Protein AF-A0A356KUK1-F1 (afdb_monomer_lite)

Structure (mmCIF, N/CA/C/O backbone):
data_AF-A0A356KUK1-F1
#
_entry.id   AF-A0A356KUK1-F1
#
loop_
_atom_site.group_PDB
_atom_site.id
_atom_site.type_symbol
_atom_site.label_atom_id
_atom_site.label_alt_id
_atom_site.label_comp_id
_atom_site.label_asym_id
_atom_site.label_entity_id
_atom_site.label_seq_id
_atom_site.pdbx_PDB_ins_code
_atom_site.Cartn_x
_atom_site.Cartn_y
_atom_site.Cartn_z
_atom_site.occupancy
_atom_site.B_iso_or_equiv
_atom_site.auth_seq_id
_atom_site.auth_comp_id
_atom_site.auth_asym_id
_atom_site.auth_atom_id
_atom_site.pdbx_PDB_model_num
ATOM 1 N N . ASN A 1 1 ? -6.086 -10.906 3.598 1.00 94.50 1 ASN A N 1
ATOM 2 C CA . ASN A 1 1 ? -6.146 -10.437 2.191 1.00 94.50 1 ASN A CA 1
ATOM 3 C C . ASN A 1 1 ? -5.205 -9.264 2.070 1.00 94.50 1 ASN A C 1
ATOM 5 O O . ASN A 1 1 ? -5.296 -8.432 2.951 1.00 94.50 1 ASN A O 1
ATOM 9 N N . TYR A 1 2 ? -4.370 -9.168 1.032 1.00 97.62 2 TYR A N 1
ATOM 10 C CA . TYR A 1 2 ? -3.400 -8.070 0.909 1.00 97.62 2 TYR A CA 1
ATOM 11 C C . TYR A 1 2 ? -3.853 -6.994 -0.079 1.00 97.62 2 TYR A C 1
ATOM 13 O O . TYR A 1 2 ? -4.433 -7.302 -1.131 1.00 97.62 2 TYR A O 1
ATOM 21 N N . TYR A 1 3 ? -3.551 -5.751 0.270 1.00 98.19 3 TYR A N 1
ATOM 22 C CA . TYR A 1 3 ? -3.950 -4.534 -0.419 1.00 98.19 3 TYR A CA 1
ATOM 23 C C . TYR A 1 3 ? -2.756 -3.589 -0.544 1.00 98.19 3 TYR A C 1
ATOM 25 O O . TYR A 1 3 ? -1.865 -3.610 0.297 1.00 98.19 3 TYR A O 1
ATOM 33 N N . LEU A 1 4 ? -2.748 -2.772 -1.590 1.00 97.81 4 LEU A N 1
ATOM 34 C CA . LEU A 1 4 ? -1.726 -1.762 -1.840 1.00 97.81 4 LEU A CA 1
ATOM 35 C C . LEU A 1 4 ? -2.421 -0.428 -2.106 1.00 97.81 4 LEU A C 1
ATOM 37 O O . LEU A 1 4 ? -3.425 -0.387 -2.824 1.00 97.81 4 LEU A O 1
ATOM 41 N N . THR A 1 5 ? -1.898 0.641 -1.525 1.00 96.19 5 THR A N 1
ATOM 42 C CA . THR A 1 5 ? -2.501 1.973 -1.599 1.00 96.19 5 THR A CA 1
ATOM 43 C C . THR A 1 5 ? -1.431 3.051 -1.535 1.00 96.19 5 THR A C 1
A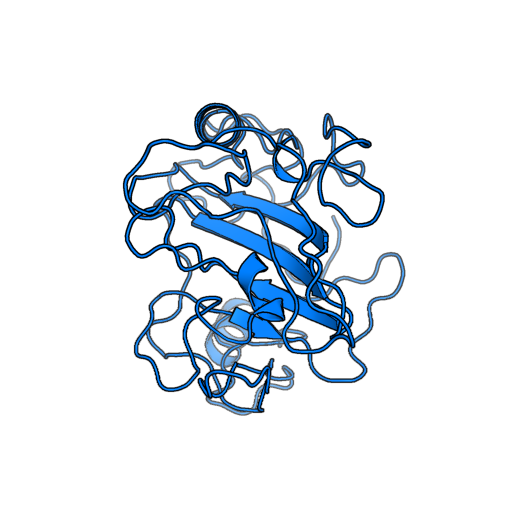TOM 45 O O . THR A 1 5 ? -0.439 2.882 -0.831 1.00 96.19 5 THR A O 1
ATOM 48 N N . ASP A 1 6 ? -1.660 4.151 -2.234 1.00 92.94 6 ASP A N 1
ATOM 49 C CA . ASP A 1 6 ? -1.036 5.461 -2.002 1.00 92.94 6 ASP A CA 1
ATOM 50 C C . ASP A 1 6 ? -2.070 6.488 -1.503 1.00 92.94 6 ASP A C 1
ATOM 52 O O . ASP A 1 6 ? -1.785 7.673 -1.364 1.00 92.94 6 ASP A O 1
ATOM 56 N N . TYR A 1 7 ? -3.299 6.036 -1.231 1.00 88.75 7 TYR A N 1
ATOM 57 C CA . TYR A 1 7 ? -4.394 6.913 -0.856 1.00 88.75 7 TYR A CA 1
ATOM 58 C C . TYR A 1 7 ? -4.409 7.272 0.630 1.00 88.75 7 TYR A C 1
ATOM 60 O O . TYR A 1 7 ? -4.734 6.445 1.493 1.00 88.75 7 TYR A O 1
ATOM 68 N N . THR A 1 8 ? -4.156 8.548 0.901 1.00 77.25 8 THR A N 1
ATOM 69 C CA . THR A 1 8 ? -4.429 9.210 2.172 1.00 77.25 8 THR A CA 1
ATOM 70 C C . THR A 1 8 ? -5.031 10.570 1.867 1.00 77.25 8 THR A C 1
ATOM 72 O O . THR A 1 8 ? -4.504 11.334 1.066 1.00 77.25 8 THR A O 1
ATOM 75 N N . ASP A 1 9 ? -6.166 10.867 2.483 1.00 71.62 9 ASP A N 1
ATOM 76 C CA . ASP A 1 9 ? -6.791 12.189 2.430 1.00 71.62 9 ASP A CA 1
ATOM 77 C C . ASP A 1 9 ? -6.663 12.852 3.808 1.00 71.62 9 ASP A C 1
ATOM 79 O O . ASP A 1 9 ? -7.614 13.441 4.339 1.00 71.62 9 ASP A O 1
ATOM 83 N N . ASP A 1 10 ? -5.489 12.671 4.425 1.00 65.00 10 ASP A N 1
ATOM 84 C CA . ASP A 1 10 ? -5.166 13.217 5.734 1.00 65.00 10 ASP A CA 1
ATOM 85 C C . ASP A 1 10 ? -4.856 14.717 5.640 1.00 65.00 10 ASP A C 1
ATOM 87 O O . ASP A 1 10 ? -4.005 15.115 4.838 1.00 65.00 10 ASP A O 1
ATOM 91 N N . PRO A 1 11 ? -5.478 15.587 6.450 1.00 60.00 11 PRO A N 1
ATOM 92 C CA . PRO A 1 11 ? -6.717 15.398 7.208 1.00 60.00 11 PRO A CA 1
ATOM 93 C C . PRO A 1 11 ? -7.939 15.942 6.441 1.00 60.00 11 PRO A C 1
ATOM 95 O O . PRO A 1 11 ? -9.009 16.111 7.007 1.00 60.00 11 PRO A O 1
ATOM 98 N N . THR A 1 12 ? -7.815 16.285 5.154 1.00 66.62 12 THR A N 1
ATOM 99 C CA . THR A 1 12 ? -8.742 17.209 4.472 1.00 66.62 12 THR A CA 1
ATOM 100 C C . THR A 1 12 ? -10.185 16.703 4.392 1.00 66.62 12 THR A C 1
ATOM 102 O O . THR A 1 12 ? -11.103 17.458 4.724 1.00 66.62 12 THR A O 1
ATOM 105 N N . ASN A 1 13 ? -10.413 15.449 3.987 1.00 72.56 13 ASN A N 1
ATOM 106 C CA . ASN A 1 13 ? -11.767 14.871 3.934 1.00 72.56 13 ASN A CA 1
ATOM 107 C C . ASN A 1 13 ? -11.953 13.653 4.847 1.00 72.56 13 ASN A C 1
ATOM 109 O O . ASN A 1 13 ? -13.040 13.071 4.885 1.00 72.56 13 ASN A O 1
ATOM 113 N N . GLY A 1 14 ? -10.914 13.280 5.597 1.00 78.62 14 GLY A N 1
ATOM 114 C CA . GLY A 1 14 ? -10.958 12.182 6.551 1.00 78.62 14 GLY A CA 1
ATOM 115 C C . GLY A 1 14 ? -11.150 10.815 5.895 1.00 78.62 14 GLY A C 1
ATOM 116 O O . GLY A 1 14 ? -11.772 9.945 6.502 1.00 78.62 14 GLY A O 1
ATOM 117 N N . ASN A 1 15 ? -10.678 10.617 4.665 1.00 85.88 15 ASN A N 1
ATOM 118 C CA . ASN A 1 15 ? -10.691 9.311 4.012 1.00 85.88 15 ASN A CA 1
ATOM 119 C C . ASN A 1 15 ? -9.320 8.649 4.173 1.00 85.88 15 ASN A C 1
ATOM 121 O O . ASN A 1 15 ? -8.295 9.264 3.894 1.00 85.88 15 ASN A O 1
ATOM 125 N N . PHE A 1 16 ? -9.302 7.392 4.606 1.00 89.62 16 PHE A N 1
ATOM 126 C CA . PHE A 1 16 ? -8.065 6.700 4.955 1.00 89.62 16 PHE A CA 1
ATOM 127 C C . PHE A 1 16 ? -8.167 5.216 4.635 1.00 89.62 16 PHE A C 1
ATOM 129 O O . PHE A 1 16 ? -9.170 4.596 4.987 1.00 89.62 16 PHE A O 1
ATOM 136 N N . TYR A 1 17 ? -7.130 4.615 4.050 1.00 93.62 17 TYR A N 1
ATOM 137 C CA . TYR A 1 17 ? -7.148 3.193 3.668 1.00 93.62 17 TYR A CA 1
ATOM 138 C C . TYR A 1 17 ? -7.542 2.247 4.812 1.00 93.62 17 TYR A C 1
ATOM 140 O O . TYR A 1 17 ? -8.227 1.243 4.597 1.00 93.62 17 TYR A O 1
ATOM 148 N N . TRP A 1 18 ? -7.185 2.602 6.048 1.00 93.44 18 TRP A N 1
ATOM 149 C CA . TRP A 1 18 ? -7.499 1.828 7.248 1.00 93.44 18 TRP A CA 1
ATOM 150 C C . TRP A 1 18 ? -8.979 1.857 7.651 1.00 93.44 18 TRP A C 1
ATOM 152 O O . TRP A 1 18 ? -9.369 1.165 8.590 1.00 93.44 18 TRP A O 1
ATOM 162 N N . LYS A 1 19 ? -9.822 2.621 6.944 1.00 94.12 19 LYS A N 1
ATOM 163 C CA . LYS A 1 19 ? -11.284 2.608 7.086 1.00 94.12 19 LYS A CA 1
ATOM 164 C C . LYS A 1 19 ? -11.970 1.518 6.267 1.00 94.12 19 LYS A C 1
ATOM 166 O O . LYS A 1 19 ? -13.190 1.412 6.340 1.00 94.12 19 LYS A O 1
ATOM 171 N N . ILE A 1 20 ? -11.234 0.675 5.536 1.00 96.31 20 ILE A N 1
ATOM 172 C CA . ILE A 1 20 ? -11.820 -0.447 4.783 1.00 96.31 20 ILE A CA 1
ATOM 173 C C . ILE A 1 20 ? -12.823 -1.300 5.592 1.00 96.31 20 ILE A C 1
ATOM 175 O O . ILE A 1 20 ? -13.839 -1.674 5.002 1.00 96.31 20 ILE A O 1
ATOM 179 N N . PRO A 1 21 ? -12.673 -1.530 6.919 1.00 97.19 21 PRO A N 1
ATOM 180 C CA . PRO A 1 21 ? -13.649 -2.308 7.688 1.00 97.19 21 PRO A CA 1
ATOM 181 C C . PRO A 1 21 ? -14.997 -1.593 7.867 1.00 97.19 21 PRO A C 1
ATOM 183 O O . PRO A 1 21 ? -16.020 -2.244 8.055 1.00 97.19 21 PRO A O 1
ATOM 186 N N . ARG A 1 22 ? -15.043 -0.263 7.707 1.00 94.88 22 ARG A N 1
ATOM 187 C CA . ARG A 1 22 ? -16.294 0.514 7.674 1.00 94.88 22 ARG A CA 1
ATOM 188 C C . ARG A 1 22 ? -17.056 0.360 6.355 1.00 94.88 22 ARG A C 1
ATOM 190 O O . ARG A 1 22 ? -18.203 0.776 6.260 1.00 94.88 22 ARG A O 1
ATOM 197 N N . GLY A 1 23 ? -16.435 -0.203 5.315 1.00 94.88 23 GLY A N 1
ATOM 198 C CA . GLY A 1 23 ? -17.046 -0.348 3.990 1.00 94.88 23 GLY A CA 1
ATOM 199 C C . GLY A 1 23 ? -17.271 0.974 3.244 1.00 94.88 23 GLY A C 1
ATOM 200 O O . GLY A 1 23 ? -18.016 0.996 2.263 1.00 94.88 23 GLY A O 1
ATOM 201 N N . ASP A 1 24 ? -16.661 2.069 3.700 1.00 92.25 24 ASP A N 1
ATOM 202 C CA . ASP A 1 24 ? -16.664 3.383 3.061 1.00 92.25 24 ASP A CA 1
ATOM 203 C C . ASP A 1 24 ? -15.416 4.208 3.435 1.00 92.25 24 ASP A C 1
ATOM 205 O O . ASP A 1 24 ? -14.604 3.796 4.261 1.00 92.25 24 ASP A O 1
ATOM 209 N N . GLN A 1 25 ? -15.230 5.360 2.774 1.00 90.25 25 GLN A N 1
ATOM 210 C CA . GLN A 1 25 ? -14.175 6.344 3.086 1.00 90.25 25 GLN A CA 1
ATOM 211 C C . GLN A 1 25 ? -12.732 5.800 3.116 1.00 90.25 25 GLN A C 1
ATOM 213 O O . GLN A 1 25 ? -11.877 6.373 3.790 1.00 90.25 25 GLN A O 1
ATOM 218 N N . PHE A 1 26 ? -12.442 4.708 2.404 1.00 92.75 26 PHE A N 1
ATOM 219 C CA . PHE A 1 26 ? -11.123 4.065 2.444 1.00 92.75 26 PHE A CA 1
ATOM 220 C C . PHE A 1 26 ? -10.318 4.156 1.154 1.00 92.75 26 PHE A C 1
ATOM 222 O O . PHE A 1 26 ? -9.170 3.728 1.107 1.00 92.75 26 PHE A O 1
ATOM 229 N N . GLY A 1 27 ? -10.897 4.684 0.085 1.00 90.06 27 GLY A N 1
ATOM 230 C CA . GLY A 1 27 ? -10.173 4.764 -1.166 1.00 90.06 27 GLY A CA 1
ATOM 231 C C . GLY A 1 27 ? -10.982 5.320 -2.313 1.00 90.06 27 GLY A C 1
ATOM 232 O O . GLY A 1 27 ? -12.214 5.380 -2.248 1.00 90.06 27 GLY A O 1
ATOM 233 N N . PRO A 1 28 ? -10.301 5.689 -3.401 1.00 93.38 28 PRO A N 1
ATOM 234 C CA . PRO A 1 28 ? -10.974 5.952 -4.650 1.00 93.38 28 PRO A CA 1
ATOM 235 C C . PRO A 1 28 ? -11.577 4.652 -5.189 1.00 93.38 28 PRO A C 1
ATOM 237 O O . PRO A 1 28 ? -10.918 3.615 -5.281 1.00 93.38 28 PRO A O 1
ATOM 240 N N . ALA A 1 29 ? -12.847 4.709 -5.584 1.00 93.06 29 ALA A N 1
ATOM 241 C CA . ALA A 1 29 ? -13.461 3.630 -6.347 1.00 93.06 29 ALA A CA 1
ATOM 242 C C . ALA A 1 29 ? -12.931 3.618 -7.787 1.00 93.06 29 ALA A C 1
ATOM 244 O O . ALA A 1 29 ? -12.534 4.657 -8.319 1.00 93.06 29 ALA A O 1
ATOM 245 N N . ALA A 1 30 ? -13.017 2.476 -8.466 1.00 90.00 30 ALA A N 1
ATOM 246 C CA . ALA A 1 30 ? -12.565 2.304 -9.849 1.00 90.00 30 ALA A CA 1
ATOM 247 C C . ALA A 1 30 ? -13.172 3.323 -10.833 1.00 90.00 30 ALA A C 1
ATOM 249 O O . ALA A 1 30 ? -12.548 3.707 -11.818 1.00 90.00 30 ALA A O 1
ATOM 250 N N . SER A 1 31 ? -14.402 3.770 -10.565 1.00 89.00 31 SER A N 1
ATOM 251 C CA . SER A 1 31 ? -15.117 4.754 -11.382 1.00 89.00 31 SER A CA 1
ATOM 252 C C . SER A 1 31 ? -14.720 6.207 -11.106 1.00 89.00 31 SER A C 1
ATOM 254 O O . SER A 1 31 ? -15.192 7.104 -11.804 1.00 89.00 31 SER A O 1
ATOM 256 N N . THR A 1 32 ? -13.920 6.471 -10.072 1.00 91.00 32 THR A N 1
ATOM 257 C CA . THR A 1 32 ? -13.488 7.829 -9.721 1.00 91.00 32 THR A CA 1
ATOM 258 C C . THR A 1 32 ? -12.278 8.238 -10.551 1.00 91.00 32 THR A C 1
ATOM 260 O O . THR A 1 32 ? -11.405 7.429 -10.848 1.00 91.00 32 THR A O 1
ATOM 263 N N . SER A 1 33 ? -12.197 9.515 -10.924 1.00 92.31 33 SER A N 1
ATOM 264 C CA . SER A 1 33 ? -11.060 10.075 -11.663 1.00 92.31 33 SER A CA 1
ATOM 265 C C . SER A 1 33 ? -9.907 10.480 -10.732 1.00 92.31 33 SER A C 1
ATOM 267 O O . SER A 1 33 ? -9.391 11.592 -10.858 1.00 92.31 33 SER A O 1
ATOM 269 N N . SER A 1 34 ? -9.551 9.613 -9.780 1.00 92.06 34 SER A N 1
ATOM 270 C CA . SER A 1 34 ? -8.532 9.882 -8.756 1.00 92.06 34 SER A CA 1
ATOM 271 C C . SER A 1 34 ? -7.104 9.817 -9.306 1.00 92.06 34 SER A C 1
ATOM 273 O O . SER A 1 34 ? -6.865 9.110 -10.292 1.00 92.06 34 SER A O 1
ATOM 275 N N . ALA A 1 35 ? -6.194 10.562 -8.673 1.00 92.38 35 ALA A N 1
ATOM 276 C CA . ALA A 1 35 ? -4.743 10.431 -8.838 1.00 92.38 35 ALA A CA 1
ATOM 277 C C . ALA A 1 35 ? -4.147 9.341 -7.924 1.00 92.38 35 ALA A C 1
ATOM 279 O O . ALA A 1 35 ? -3.080 8.817 -8.224 1.00 92.38 35 ALA A O 1
ATOM 280 N N . ASP A 1 36 ? -4.894 8.945 -6.898 1.00 92.06 36 ASP A N 1
ATOM 281 C CA . ASP A 1 36 ? -4.516 7.888 -5.965 1.00 92.06 36 ASP A CA 1
ATOM 282 C C . ASP A 1 36 ? -5.207 6.562 -6.323 1.00 92.06 36 ASP A C 1
ATOM 284 O O . ASP A 1 36 ? -6.125 6.499 -7.159 1.00 92.06 36 ASP A O 1
ATOM 288 N N . PHE A 1 37 ? -4.835 5.495 -5.629 1.00 95.12 37 PHE A N 1
ATOM 289 C CA . PHE A 1 37 ? -5.391 4.162 -5.767 1.00 95.12 37 PHE A CA 1
ATOM 290 C C . PHE A 1 37 ? -5.533 3.433 -4.428 1.00 95.12 37 PHE A C 1
ATOM 292 O O . PHE A 1 37 ? -4.728 3.562 -3.515 1.00 95.12 37 PHE A O 1
ATOM 299 N N . VAL A 1 38 ? -6.535 2.552 -4.374 1.00 96.56 38 VAL A N 1
ATOM 300 C CA . VAL A 1 38 ? -6.561 1.403 -3.467 1.00 96.56 38 VAL A CA 1
ATOM 301 C C . VAL A 1 38 ? -6.813 0.154 -4.301 1.00 96.56 38 VAL A C 1
ATOM 303 O O . VAL A 1 38 ? -7.765 0.081 -5.087 1.00 96.56 38 VAL A O 1
ATOM 306 N N . VAL A 1 39 ? -5.949 -0.846 -4.168 1.00 97.88 39 VAL A N 1
ATOM 307 C CA . VAL A 1 39 ? -6.056 -2.095 -4.924 1.00 97.88 39 VAL A CA 1
ATOM 308 C C . VAL A 1 39 ? -5.854 -3.305 -4.031 1.00 97.88 39 VAL A C 1
ATOM 310 O O . VAL A 1 39 ? -5.183 -3.251 -3.008 1.00 97.88 39 VAL A O 1
ATOM 313 N N . ARG A 1 40 ? -6.424 -4.436 -4.441 1.00 98.06 40 ARG A N 1
ATOM 314 C CA . ARG A 1 40 ? -6.257 -5.736 -3.791 1.00 98.06 40 ARG A CA 1
ATOM 315 C C . ARG A 1 40 ? 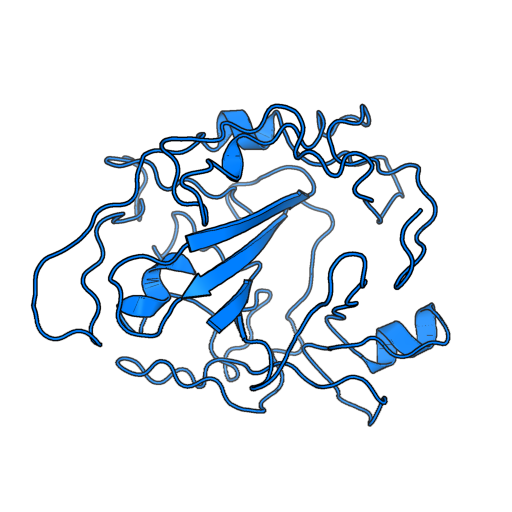-5.571 -6.700 -4.743 1.00 98.06 40 ARG A C 1
ATOM 317 O O . ARG A 1 40 ? -5.931 -6.780 -5.924 1.00 98.06 40 ARG A O 1
ATOM 324 N N . PHE A 1 41 ? -4.641 -7.493 -4.223 1.00 98.00 41 PHE A N 1
ATOM 325 C CA . PHE A 1 41 ? -4.081 -8.604 -4.987 1.00 98.00 41 PHE A CA 1
ATOM 326 C C . PHE A 1 41 ? -5.185 -9.600 -5.409 1.00 98.00 41 PHE A C 1
ATOM 328 O O . PHE A 1 41 ? -6.138 -9.837 -4.654 1.00 98.00 41 PHE A O 1
ATOM 335 N N . PRO A 1 42 ? -5.095 -10.204 -6.608 1.00 95.44 42 PRO A N 1
ATOM 336 C CA . PRO A 1 42 ? -6.019 -11.250 -7.036 1.00 95.44 42 PRO A CA 1
ATOM 337 C C . PRO A 1 42 ? -6.080 -12.420 -6.045 1.00 95.44 42 PRO A C 1
ATOM 339 O O . PRO A 1 42 ? -5.117 -12.725 -5.342 1.00 95.44 42 PRO A O 1
ATOM 342 N N . ALA A 1 43 ? -7.221 -13.112 -6.000 1.00 93.38 43 ALA A N 1
ATOM 343 C CA . ALA A 1 43 ? -7.362 -14.297 -5.159 1.00 93.38 43 ALA A CA 1
ATOM 344 C C . ALA A 1 43 ? -6.322 -15.364 -5.544 1.00 93.38 43 ALA A C 1
ATOM 346 O O . ALA A 1 43 ? -6.164 -15.672 -6.724 1.00 93.38 43 ALA A O 1
ATOM 347 N N . GLY A 1 44 ? -5.642 -15.927 -4.545 1.00 92.62 44 GLY A N 1
ATOM 348 C CA . GLY A 1 44 ? -4.576 -16.909 -4.753 1.00 92.62 44 GLY A CA 1
ATOM 349 C C . GLY A 1 44 ? -3.192 -16.312 -5.016 1.00 92.62 44 GLY A C 1
ATOM 350 O O . GLY A 1 44 ? -2.258 -17.086 -5.196 1.00 92.62 44 GLY A O 1
ATOM 351 N N . ALA A 1 45 ? -3.036 -14.982 -5.007 1.00 95.88 45 ALA A N 1
ATOM 352 C CA . ALA A 1 45 ? -1.716 -14.356 -4.999 1.00 95.88 45 ALA A CA 1
ATOM 353 C C . ALA A 1 45 ? -0.891 -14.856 -3.802 1.00 95.88 45 ALA A C 1
ATOM 355 O O . ALA A 1 45 ? -1.386 -14.913 -2.672 1.00 95.88 45 ALA A O 1
ATOM 356 N N . GLN A 1 46 ? 0.355 -15.233 -4.069 1.00 93.94 46 GLN A N 1
ATOM 357 C CA . GLN A 1 46 ? 1.314 -15.737 -3.094 1.00 93.94 46 GLN A CA 1
ATOM 358 C C . GLN A 1 46 ? 2.693 -15.185 -3.432 1.00 93.94 46 GLN A C 1
ATOM 360 O O . GLN A 1 46 ? 2.971 -14.893 -4.594 1.00 93.94 46 GLN A O 1
ATOM 365 N N . ILE A 1 47 ? 3.531 -15.075 -2.409 1.00 92.88 47 ILE A N 1
ATOM 366 C CA . ILE A 1 47 ? 4.955 -14.793 -2.531 1.00 92.88 47 ILE A CA 1
ATOM 367 C C . ILE A 1 47 ? 5.694 -15.794 -1.649 1.00 92.88 47 ILE A C 1
ATOM 369 O O . ILE A 1 47 ? 5.305 -16.020 -0.500 1.00 92.88 47 ILE A O 1
ATOM 373 N N . GLN A 1 48 ? 6.700 -16.464 -2.195 1.00 94.44 48 GLN A N 1
ATOM 374 C CA . GLN A 1 48 ? 7.560 -17.364 -1.432 1.00 94.44 48 GLN A CA 1
ATOM 375 C C . GLN A 1 48 ? 8.698 -16.588 -0.753 1.00 94.44 48 GLN A C 1
ATOM 377 O O . GLN A 1 48 ? 9.056 -15.498 -1.202 1.00 94.44 48 GLN A O 1
ATOM 382 N N . PRO A 1 49 ? 9.321 -17.136 0.308 1.00 90.94 49 PRO A N 1
ATOM 383 C CA . PRO A 1 49 ? 10.512 -16.530 0.894 1.00 90.94 49 PRO A CA 1
ATOM 384 C C . PRO A 1 49 ? 11.599 -16.273 -0.163 1.00 90.94 49 PRO A C 1
ATOM 386 O O . PRO A 1 49 ? 12.032 -17.199 -0.849 1.00 90.94 49 PRO A O 1
ATOM 389 N N . GLY A 1 50 ? 12.030 -15.015 -0.288 1.00 88.69 50 GLY A N 1
ATOM 390 C CA . GLY A 1 50 ? 13.040 -14.575 -1.260 1.00 88.69 50 GLY A CA 1
ATOM 391 C C . GLY A 1 50 ? 12.532 -14.362 -2.692 1.00 88.69 50 GLY A C 1
ATOM 392 O O . GLY A 1 50 ? 13.321 -13.999 -3.561 1.00 88.69 50 GLY A O 1
ATOM 393 N N . GLU A 1 51 ? 11.243 -14.578 -2.964 1.00 92.62 51 GLU A N 1
ATOM 394 C CA . GLU A 1 51 ? 10.633 -14.209 -4.242 1.00 92.62 51 GLU A CA 1
ATOM 395 C C . GLU A 1 51 ? 10.431 -12.689 -4.323 1.00 92.62 51 GLU A C 1
ATOM 397 O O . GLU A 1 51 ? 10.187 -12.027 -3.316 1.00 92.62 51 GLU A O 1
ATOM 402 N N . VAL A 1 52 ? 10.517 -12.136 -5.535 1.00 91.56 52 VAL A N 1
ATOM 403 C CA . VAL A 1 52 ? 10.224 -10.726 -5.811 1.00 91.56 52 VAL A CA 1
ATOM 404 C C . VAL A 1 52 ? 8.973 -10.636 -6.664 1.00 91.56 52 VAL A C 1
ATOM 406 O O . VAL A 1 52 ? 8.907 -11.202 -7.755 1.00 91.56 52 VAL A O 1
ATOM 409 N N . ILE A 1 53 ? 8.003 -9.863 -6.189 1.00 95.00 53 ILE A N 1
ATOM 410 C CA . ILE A 1 53 ? 6.834 -9.465 -6.966 1.00 95.00 53 ILE A CA 1
ATOM 411 C C . ILE A 1 53 ? 7.065 -8.056 -7.500 1.00 95.00 53 ILE A C 1
ATOM 413 O O . ILE A 1 53 ? 7.428 -7.150 -6.756 1.00 95.00 53 ILE A O 1
ATOM 417 N N . THR A 1 54 ? 6.798 -7.855 -8.788 1.00 95.75 54 THR A N 1
ATOM 418 C CA . THR A 1 54 ? 6.753 -6.515 -9.384 1.00 95.75 54 THR A CA 1
ATOM 419 C C . THR A 1 54 ? 5.307 -6.080 -9.566 1.00 95.75 54 THR A C 1
ATOM 421 O O . THR A 1 54 ? 4.485 -6.825 -10.106 1.00 95.75 54 THR A O 1
ATOM 424 N N . VAL A 1 55 ? 4.992 -4.870 -9.108 1.00 96.69 55 VAL A N 1
ATOM 425 C CA . VAL A 1 55 ? 3.677 -4.247 -9.278 1.00 96.69 55 VAL A CA 1
ATOM 426 C C . VAL A 1 55 ? 3.853 -2.970 -10.089 1.00 96.69 55 VAL A C 1
ATOM 428 O O . VAL A 1 55 ? 4.495 -2.028 -9.637 1.00 96.69 55 VAL A O 1
ATOM 431 N N . ALA A 1 56 ? 3.291 -2.936 -11.294 1.00 96.00 56 ALA A N 1
ATOM 432 C CA . ALA A 1 56 ? 3.287 -1.747 -12.141 1.00 96.00 56 ALA A CA 1
ATOM 433 C C . ALA A 1 56 ? 1.966 -0.975 -12.020 1.00 96.00 56 ALA A C 1
ATOM 435 O O . ALA A 1 56 ? 0.894 -1.573 -11.956 1.00 96.00 56 ALA A O 1
ATOM 436 N N . ILE A 1 57 ? 1.997 0.356 -12.088 1.00 95.19 57 ILE A N 1
ATOM 437 C CA . ILE A 1 57 ? 0.755 1.138 -12.233 1.00 95.19 57 ILE A CA 1
ATOM 438 C C . ILE A 1 57 ? 0.117 0.838 -13.596 1.00 95.19 57 ILE A C 1
ATOM 440 O O . ILE A 1 57 ? -1.071 0.529 -13.676 1.00 95.19 57 ILE A O 1
ATOM 444 N N . ASP A 1 58 ? 0.926 0.862 -14.656 1.00 95.06 58 ASP A N 1
ATOM 445 C CA . ASP A 1 58 ? 0.529 0.546 -16.027 1.00 95.06 58 ASP A CA 1
ATOM 446 C C . ASP A 1 58 ? 1.411 -0.573 -16.595 1.00 95.06 58 ASP A C 1
ATOM 448 O O . ASP A 1 58 ? 2.628 -0.419 -16.726 1.00 95.06 58 ASP A O 1
ATOM 452 N N . GLY A 1 59 ? 0.801 -1.718 -16.915 1.00 95.50 59 GLY A N 1
ATOM 453 C CA . GLY A 1 59 ? 1.529 -2.903 -17.375 1.00 95.50 59 GLY A CA 1
ATOM 454 C C . GLY A 1 59 ? 2.233 -2.696 -18.717 1.00 95.50 59 GLY A C 1
ATOM 455 O O . GLY A 1 59 ? 3.367 -3.139 -18.892 1.00 95.50 59 GLY A O 1
ATOM 456 N N . VAL A 1 60 ? 1.598 -1.977 -19.648 1.00 94.44 60 VAL A N 1
ATOM 457 C CA . VAL A 1 60 ? 2.141 -1.730 -20.995 1.00 94.44 60 VAL A CA 1
ATOM 458 C C . VAL A 1 60 ? 3.349 -0.797 -20.932 1.00 94.44 60 VAL A C 1
ATOM 460 O O . VAL A 1 60 ? 4.385 -1.079 -21.532 1.00 94.44 60 VAL A O 1
ATOM 463 N N . GLY A 1 61 ? 3.243 0.298 -20.181 1.00 93.00 61 GLY A N 1
ATOM 464 C CA . GLY A 1 61 ? 4.323 1.251 -19.958 1.00 93.00 61 GLY A CA 1
ATOM 465 C C . GLY A 1 61 ? 5.516 0.608 -19.259 1.00 93.00 61 GLY A C 1
ATOM 466 O O . GLY A 1 61 ? 6.655 0.842 -19.661 1.00 93.00 61 GLY A O 1
ATOM 467 N N . TYR A 1 62 ? 5.266 -0.263 -18.279 1.00 93.75 62 TYR A N 1
ATOM 468 C CA . TYR A 1 62 ? 6.323 -1.028 -17.622 1.00 93.75 62 TYR A CA 1
ATOM 469 C C . TYR A 1 62 ? 7.042 -1.974 -18.593 1.00 93.75 62 TYR A C 1
ATOM 471 O O . TYR A 1 62 ? 8.271 -1.943 -18.675 1.00 93.75 62 TYR A O 1
ATOM 479 N N . GLN A 1 63 ? 6.300 -2.759 -19.383 1.00 94.06 63 GLN A N 1
ATOM 480 C CA . GLN A 1 63 ? 6.892 -3.647 -20.389 1.00 94.06 63 GLN A CA 1
ATOM 481 C C . GLN A 1 63 ? 7.724 -2.860 -21.410 1.00 94.06 63 GLN A C 1
ATOM 483 O O . GLN A 1 63 ? 8.830 -3.273 -21.757 1.00 94.06 63 GLN A O 1
ATOM 488 N N . ALA A 1 64 ? 7.233 -1.706 -21.864 1.00 93.25 64 ALA A N 1
ATOM 489 C CA . ALA A 1 64 ? 7.966 -0.848 -22.789 1.00 93.25 64 ALA A CA 1
ATOM 490 C C . ALA A 1 64 ? 9.273 -0.300 -22.185 1.00 93.25 64 ALA A C 1
ATOM 492 O O . ALA A 1 64 ? 10.258 -0.156 -22.908 1.00 93.25 64 ALA A O 1
ATOM 493 N N . ALA A 1 65 ? 9.296 -0.009 -20.880 1.00 91.69 65 ALA A N 1
ATOM 494 C CA . ALA A 1 65 ? 10.466 0.524 -20.185 1.00 91.69 65 ALA A CA 1
ATOM 495 C C . ALA A 1 65 ? 11.528 -0.544 -19.874 1.00 91.69 65 ALA A C 1
ATOM 497 O O . ALA A 1 65 ? 12.721 -0.275 -20.010 1.00 91.69 65 ALA A O 1
ATOM 498 N N . TYR A 1 66 ? 11.106 -1.746 -19.472 1.00 91.19 66 TYR A N 1
ATOM 499 C CA . TYR A 1 66 ? 12.007 -2.775 -18.934 1.00 91.19 66 TYR A CA 1
ATOM 500 C C . TYR A 1 66 ? 12.131 -4.032 -19.802 1.00 91.19 66 TYR A C 1
ATOM 502 O O . TYR A 1 66 ? 12.904 -4.926 -19.470 1.00 91.19 66 TYR A O 1
ATOM 510 N N . ALA A 1 67 ? 11.399 -4.108 -20.918 1.00 93.00 67 ALA A N 1
ATOM 511 C CA . ALA A 1 67 ? 11.349 -5.260 -21.825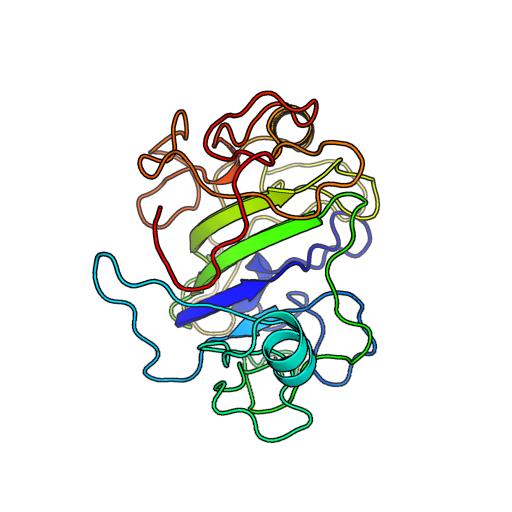 1.00 93.00 67 ALA A CA 1
ATOM 512 C C . ALA A 1 67 ? 10.924 -6.586 -21.155 1.00 93.00 67 ALA A C 1
ATOM 514 O O . ALA A 1 67 ? 11.165 -7.666 -21.698 1.00 93.00 67 ALA A O 1
ATOM 515 N N . VAL A 1 68 ? 10.273 -6.504 -19.992 1.00 93.25 68 VAL A N 1
ATOM 516 C CA . VAL A 1 68 ? 9.712 -7.626 -19.231 1.00 93.25 68 VAL A CA 1
ATOM 517 C C . VAL A 1 68 ? 8.346 -7.235 -18.675 1.00 93.25 68 VAL A C 1
ATOM 519 O O . VAL A 1 68 ? 8.119 -6.074 -18.339 1.00 93.25 68 VAL A O 1
ATOM 522 N N . ASP A 1 69 ? 7.435 -8.199 -18.566 1.00 95.06 69 ASP A N 1
ATOM 523 C CA . ASP A 1 69 ? 6.136 -7.973 -17.933 1.00 95.06 69 ASP A CA 1
ATOM 524 C C . ASP A 1 69 ? 6.289 -7.910 -16.408 1.00 95.06 69 ASP A C 1
ATOM 526 O O . ASP A 1 69 ? 7.044 -8.684 -15.819 1.00 95.06 69 ASP A O 1
ATOM 530 N N . ALA A 1 70 ? 5.547 -7.012 -15.757 1.00 96.06 70 ALA A N 1
ATOM 531 C CA . ALA A 1 70 ? 5.420 -7.037 -14.303 1.00 96.06 70 ALA A CA 1
ATOM 532 C C . ALA A 1 70 ? 4.610 -8.267 -13.859 1.00 96.06 70 ALA A C 1
ATOM 534 O O . ALA A 1 70 ? 3.769 -8.757 -14.616 1.00 96.06 70 ALA A O 1
ATOM 535 N N . THR A 1 71 ? 4.794 -8.732 -12.622 1.00 96.75 71 THR A N 1
ATOM 536 C CA . THR A 1 71 ? 3.982 -9.813 -12.039 1.00 96.75 71 THR A CA 1
ATOM 537 C C . THR A 1 71 ? 2.516 -9.385 -11.956 1.00 96.75 71 THR A C 1
ATOM 539 O O . THR A 1 71 ? 1.621 -10.084 -12.437 1.00 96.75 71 THR A O 1
ATOM 542 N N . TYR A 1 72 ? 2.280 -8.195 -11.402 1.00 97.38 72 TYR A N 1
ATOM 543 C CA . TYR A 1 72 ? 0.971 -7.562 -11.338 1.00 97.38 72 TYR A CA 1
ATOM 544 C C . TYR A 1 72 ? 1.006 -6.164 -11.939 1.00 97.38 72 TYR A C 1
ATOM 546 O O . TYR A 1 72 ? 2.043 -5.504 -11.993 1.00 97.38 72 TYR A O 1
ATOM 554 N N . CYS A 1 73 ? -0.158 -5.683 -12.360 1.00 96.94 73 CYS A N 1
ATOM 555 C CA . CYS A 1 73 ? -0.330 -4.279 -12.702 1.00 96.94 73 CYS A CA 1
ATOM 556 C C . CYS A 1 73 ? -1.683 -3.743 -12.236 1.00 96.94 73 CYS A C 1
ATOM 558 O O . CYS A 1 73 ? -2.634 -4.502 -12.088 1.00 96.94 73 CYS A O 1
ATOM 560 N N . MET A 1 74 ? -1.806 -2.445 -11.995 1.00 96.69 74 MET A N 1
ATOM 561 C CA . MET A 1 74 ? -3.080 -1.850 -11.571 1.00 96.69 74 MET A CA 1
ATOM 562 C C . MET A 1 74 ? -3.976 -1.518 -12.770 1.00 96.69 74 MET A C 1
ATOM 564 O O . MET A 1 74 ? -5.204 -1.585 -12.683 1.00 96.69 74 MET A O 1
ATOM 568 N N . ARG A 1 75 ? -3.353 -1.219 -13.914 1.00 94.69 75 ARG A N 1
ATOM 569 C CA . ARG A 1 75 ? -3.984 -1.074 -15.225 1.00 94.69 75 ARG A CA 1
ATOM 570 C C . ARG A 1 75 ? -3.273 -1.971 -16.229 1.00 94.69 75 ARG A C 1
ATOM 572 O O . ARG A 1 75 ? -2.057 -1.885 -16.391 1.00 94.69 75 ARG A O 1
ATOM 579 N N . ASN A 1 76 ? -4.042 -2.797 -16.935 1.00 92.00 76 ASN A N 1
ATOM 580 C CA . ASN A 1 76 ? -3.543 -3.564 -18.075 1.00 92.00 76 ASN A CA 1
ATOM 581 C C . ASN A 1 76 ? -4.303 -3.183 -19.358 1.00 92.00 76 ASN A C 1
ATOM 583 O O . ASN A 1 76 ? -5.121 -3.967 -19.843 1.00 92.00 76 ASN A O 1
ATOM 587 N N . PRO A 1 77 ? -4.092 -1.973 -19.918 1.00 72.88 77 PRO A N 1
ATOM 588 C CA . PRO A 1 77 ? -4.827 -1.527 -21.104 1.00 72.88 77 PRO A CA 1
ATOM 589 C C . PRO A 1 77 ? -4.457 -2.301 -22.384 1.00 72.88 77 PRO A C 1
ATOM 591 O O . PRO A 1 77 ? -5.105 -2.113 -23.412 1.00 72.88 77 PRO A O 1
ATOM 594 N N . GLY A 1 78 ? -3.444 -3.174 -22.345 1.00 64.56 78 GLY A N 1
ATOM 595 C CA . GLY A 1 78 ? -2.966 -3.913 -23.509 1.00 64.56 78 GLY A CA 1
ATOM 596 C C . GLY A 1 78 ? -2.234 -5.198 -23.142 1.00 64.56 78 GLY A C 1
ATOM 597 O O . GLY A 1 78 ? -1.018 -5.232 -23.232 1.00 64.56 78 GLY A O 1
ATOM 598 N N . ALA A 1 79 ? -2.996 -6.231 -22.764 1.00 70.06 79 ALA A N 1
ATOM 599 C CA . ALA A 1 79 ? -2.672 -7.669 -22.765 1.00 70.06 79 ALA A CA 1
ATOM 600 C C . ALA A 1 79 ? -1.208 -8.090 -22.504 1.00 70.06 79 ALA A C 1
ATOM 602 O O . ALA A 1 79 ? -0.737 -9.062 -23.101 1.00 70.06 79 ALA A O 1
ATOM 603 N N . THR A 1 80 ? -0.489 -7.408 -21.612 1.00 92.62 80 THR A N 1
ATOM 604 C CA . THR A 1 80 ? 0.762 -7.956 -21.078 1.00 92.62 80 THR A CA 1
ATOM 605 C C . THR A 1 80 ? 0.445 -9.221 -20.284 1.00 92.62 80 THR A C 1
ATOM 607 O O . THR A 1 80 ? -0.707 -9.436 -19.886 1.00 92.62 80 THR A O 1
ATOM 610 N N . ALA A 1 81 ? 1.446 -10.058 -20.000 1.00 95.12 81 ALA A N 1
ATOM 611 C CA . ALA A 1 81 ? 1.242 -11.203 -19.113 1.00 95.12 81 ALA A CA 1
ATOM 612 C C . ALA A 1 81 ? 1.009 -10.793 -17.644 1.00 95.12 81 ALA A C 1
ATOM 614 O O . ALA A 1 81 ? 0.711 -11.651 -16.813 1.00 95.12 81 ALA A O 1
ATOM 615 N N . SER A 1 82 ? 1.114 -9.498 -17.319 1.00 95.62 82 SER A N 1
ATOM 616 C CA . SER A 1 82 ? 0.863 -8.973 -15.980 1.00 95.62 82 SER A CA 1
ATOM 617 C C . SER A 1 82 ? -0.578 -9.213 -15.546 1.00 95.62 82 SER A C 1
ATOM 619 O O . SER A 1 82 ? -1.540 -8.853 -16.234 1.00 95.62 82 SER A O 1
ATOM 621 N N . ILE A 1 83 ? -0.746 -9.765 -14.348 1.00 95.56 83 ILE A N 1
ATOM 622 C CA . ILE A 1 83 ? -2.070 -10.006 -13.785 1.00 95.56 83 ILE A CA 1
ATOM 623 C C . ILE A 1 83 ? -2.597 -8.688 -13.221 1.00 95.56 83 ILE A C 1
ATOM 625 O O . ILE A 1 83 ? -1.979 -8.079 -12.348 1.00 95.56 83 ILE A O 1
ATOM 629 N N . GLN A 1 84 ? -3.750 -8.227 -13.702 1.00 96.06 84 GLN A N 1
ATOM 630 C CA . GLN A 1 84 ? -4.291 -6.969 -13.205 1.00 96.06 84 GLN A CA 1
ATOM 631 C C . GLN A 1 84 ? -4.797 -7.133 -11.757 1.00 96.06 84 GLN A C 1
ATOM 633 O O . GLN A 1 84 ? -5.542 -8.067 -11.446 1.00 96.06 84 GLN A O 1
ATOM 638 N N . MET A 1 85 ? -4.415 -6.218 -10.870 1.00 97.50 85 MET A N 1
ATOM 639 C CA . MET A 1 85 ? -4.949 -6.111 -9.516 1.00 97.50 85 MET A CA 1
ATOM 640 C C . MET A 1 85 ? -6.420 -5.684 -9.549 1.00 97.50 85 MET A C 1
ATOM 642 O O . MET A 1 85 ? -6.958 -5.254 -10.572 1.00 97.50 85 MET A O 1
ATOM 646 N N . ARG A 1 86 ? -7.103 -5.854 -8.423 1.00 96.81 86 ARG A N 1
ATOM 647 C CA . ARG A 1 86 ? -8.526 -5.545 -8.302 1.00 96.81 86 ARG A CA 1
ATOM 648 C C . ARG A 1 86 ? -8.705 -4.181 -7.660 1.00 96.81 86 ARG A C 1
ATOM 650 O O . ARG A 1 86 ? -7.951 -3.855 -6.752 1.00 96.81 86 ARG A O 1
ATOM 657 N N . SER A 1 87 ? -9.713 -3.429 -8.075 1.00 96.38 87 SER A N 1
ATOM 658 C CA . SER A 1 87 ? -10.067 -2.119 -7.512 1.00 96.38 87 SER A CA 1
ATOM 659 C C . SER A 1 87 ? -11.442 -2.172 -6.847 1.00 96.38 87 SER A C 1
ATOM 661 O O . SER A 1 87 ? -12.273 -3.019 -7.196 1.00 96.38 87 SER A O 1
ATOM 663 N N . TRP A 1 88 ? -11.673 -1.299 -5.866 1.00 96.88 88 TRP A N 1
ATOM 664 C CA . TRP A 1 88 ? -12.965 -1.200 -5.188 1.00 96.88 88 TRP A CA 1
ATOM 665 C C . TRP A 1 88 ? -14.049 -0.698 -6.148 1.00 96.88 88 TRP A C 1
ATOM 667 O O . TRP A 1 88 ? -13.826 0.235 -6.919 1.00 96.88 88 TRP A O 1
ATOM 677 N N . ASP A 1 89 ? -15.230 -1.310 -6.111 1.00 95.00 89 ASP A N 1
ATOM 678 C CA . ASP A 1 89 ? -16.360 -0.933 -6.966 1.00 95.00 89 ASP A CA 1
ATOM 679 C C . ASP A 1 89 ? -17.084 0.35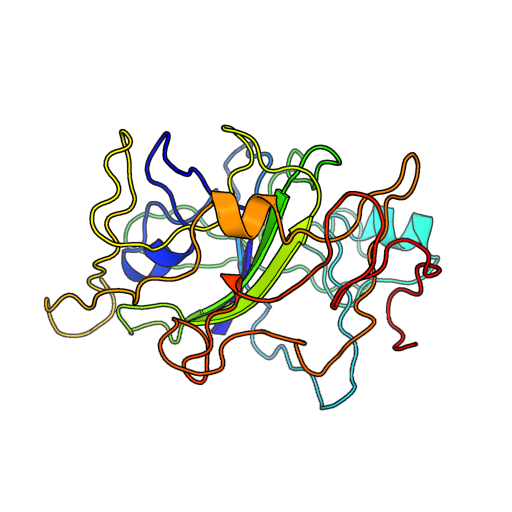3 -6.528 1.00 95.00 89 ASP A C 1
ATOM 681 O O . ASP A 1 89 ? -17.891 0.887 -7.290 1.00 95.00 89 ASP A O 1
ATOM 685 N N . GLY A 1 90 ? -16.767 0.878 -5.341 1.00 94.00 90 GLY A N 1
ATOM 686 C CA . GLY A 1 90 ? -17.332 2.120 -4.811 1.00 94.00 90 GLY A CA 1
ATOM 687 C C . GLY A 1 90 ? -18.681 1.964 -4.129 1.00 94.00 90 GLY A C 1
ATOM 688 O O . GLY A 1 90 ? -19.320 2.969 -3.807 1.00 94.00 90 GLY A O 1
ATOM 689 N N . VAL A 1 91 ? -19.146 0.733 -3.916 1.00 95.00 91 VAL A N 1
ATOM 690 C CA . VAL A 1 91 ? -20.408 0.500 -3.220 1.00 95.00 91 VAL A CA 1
ATOM 691 C C . VAL A 1 91 ? -20.184 0.652 -1.718 1.00 95.00 91 VAL A C 1
ATOM 693 O O . VAL A 1 91 ? -19.600 -0.207 -1.067 1.00 95.00 91 VAL A O 1
ATOM 696 N N . VAL A 1 92 ? -20.685 1.755 -1.160 1.00 94.12 92 VAL A N 1
ATOM 697 C CA . VAL A 1 92 ? -20.727 2.001 0.291 1.00 94.12 92 VAL A CA 1
ATOM 698 C C . VAL A 1 92 ? -21.435 0.842 0.994 1.00 94.12 92 VAL A C 1
ATOM 700 O O . VAL A 1 92 ? -22.428 0.329 0.477 1.00 94.12 92 VAL A O 1
ATOM 703 N N . THR A 1 93 ? -20.946 0.449 2.173 1.00 93.75 93 THR A N 1
ATOM 704 C CA . THR A 1 93 ? -21.343 -0.755 2.940 1.00 93.75 93 THR A CA 1
ATOM 705 C C . THR A 1 93 ? -20.889 -2.088 2.336 1.00 93.75 93 THR A C 1
ATOM 707 O O . THR A 1 93 ? -21.236 -3.150 2.850 1.00 93.75 93 THR A O 1
ATOM 710 N N . GLN A 1 94 ? -20.095 -2.063 1.261 1.00 92.81 94 GLN A N 1
ATOM 711 C CA . GLN A 1 94 ? -19.508 -3.255 0.655 1.00 92.81 94 GLN A CA 1
ATOM 712 C C . GLN A 1 94 ? -18.007 -3.071 0.437 1.00 92.81 94 GLN A C 1
ATOM 714 O O . GLN A 1 94 ? -17.530 -2.013 0.036 1.00 92.81 94 GLN A O 1
ATOM 719 N N . VAL A 1 95 ? -17.253 -4.151 0.638 1.00 95.00 95 VAL A N 1
ATOM 720 C CA . VAL A 1 95 ? -15.818 -4.202 0.322 1.00 95.00 95 VAL A CA 1
ATOM 721 C C . VAL A 1 95 ? -15.605 -5.175 -0.835 1.00 95.00 95 VAL A C 1
ATOM 723 O O . VAL A 1 95 ? -15.040 -6.263 -0.701 1.00 95.00 95 VAL A O 1
ATOM 726 N N . ALA A 1 96 ? -16.122 -4.798 -2.004 1.00 95.31 96 ALA A N 1
ATOM 727 C CA . ALA A 1 96 ? -16.018 -5.591 -3.219 1.00 95.31 96 ALA A CA 1
ATOM 728 C C . ALA A 1 96 ? -14.897 -5.061 -4.121 1.00 95.31 96 ALA A C 1
ATOM 730 O O . ALA A 1 96 ? -14.959 -3.966 -4.672 1.00 95.31 96 ALA A O 1
ATOM 731 N N . PHE A 1 97 ? -13.858 -5.880 -4.291 1.00 96.56 97 PHE A N 1
ATOM 732 C CA . PHE A 1 97 ? -12.754 -5.603 -5.206 1.00 96.56 97 PHE A CA 1
ATOM 733 C C . PHE A 1 97 ? -12.939 -6.403 -6.496 1.00 96.56 97 PHE A C 1
ATOM 735 O O . PHE A 1 97 ? -12.881 -7.638 -6.490 1.00 96.56 97 PHE A O 1
ATOM 742 N N . THR A 1 98 ? -13.158 -5.697 -7.602 1.00 94.25 98 THR A N 1
ATOM 743 C CA . THR A 1 98 ? -13.501 -6.268 -8.912 1.00 94.25 98 THR A CA 1
ATOM 744 C C . THR A 1 98 ? -12.340 -6.160 -9.895 1.00 94.25 98 THR A C 1
ATOM 746 O O . THR A 1 98 ? -11.383 -5.421 -9.675 1.00 94.25 98 THR A O 1
ATOM 749 N N . GLN A 1 99 ? -12.407 -6.911 -10.999 1.00 91.75 99 GLN A N 1
ATOM 750 C CA . GLN A 1 99 ? -11.389 -6.901 -12.056 1.00 91.75 99 GLN A CA 1
ATOM 751 C C . GLN A 1 99 ? -11.513 -5.662 -12.964 1.00 91.75 99 GLN A C 1
ATOM 753 O O . GLN A 1 99 ? -11.547 -5.766 -14.187 1.00 91.75 99 GLN A O 1
ATOM 758 N N . THR A 1 100 ? -11.602 -4.487 -12.351 1.00 93.25 100 THR A N 1
ATOM 759 C CA . THR A 1 100 ? -11.686 -3.190 -13.023 1.00 93.25 100 THR A CA 1
ATOM 760 C C . THR A 1 100 ? -10.343 -2.477 -12.842 1.00 93.25 100 THR A C 1
ATOM 762 O O . THR A 1 100 ? -9.780 -2.540 -11.746 1.00 93.25 100 THR A O 1
ATOM 765 N N . PRO A 1 101 ? -9.763 -1.860 -13.885 1.00 93.94 101 PRO A N 1
ATOM 766 C CA . PRO A 1 101 ? -8.548 -1.068 -13.718 1.00 93.94 101 PRO A CA 1
ATOM 767 C C . PRO A 1 101 ? -8.814 0.154 -12.832 1.00 93.94 101 PRO A C 1
ATOM 769 O O . PRO A 1 101 ? -9.942 0.642 -12.761 1.00 93.94 101 PRO A O 1
ATOM 772 N N . ILE A 1 102 ? -7.770 0.665 -12.182 1.00 95.50 102 ILE A N 1
ATOM 773 C CA . ILE A 1 102 ? -7.828 1.980 -11.526 1.00 95.50 102 ILE A CA 1
ATOM 774 C C . ILE A 1 102 ? -7.938 3.116 -12.559 1.00 95.50 102 ILE A C 1
ATOM 776 O O . ILE A 1 102 ? -7.767 2.906 -13.764 1.00 95.50 102 ILE A O 1
ATOM 780 N N . SER A 1 103 ? -8.198 4.332 -12.075 1.00 94.31 103 SER A N 1
ATOM 781 C CA . SER A 1 103 ? -8.216 5.569 -12.865 1.00 94.31 103 SER A CA 1
ATOM 782 C C . SER A 1 103 ? -6.976 5.722 -13.752 1.00 94.31 103 SER A C 1
ATOM 784 O O . SER A 1 103 ? -5.854 5.451 -13.332 1.00 94.31 103 SER A O 1
ATOM 786 N N . ASN A 1 104 ? -7.150 6.247 -14.969 1.00 93.06 104 ASN A N 1
ATOM 787 C CA . ASN A 1 104 ? -6.014 6.605 -15.827 1.00 93.06 104 ASN A CA 1
ATOM 788 C C . ASN A 1 104 ? -5.199 7.794 -15.302 1.00 93.06 104 ASN A C 1
ATOM 790 O O . ASN A 1 104 ? -4.075 7.989 -15.759 1.00 93.06 104 ASN A O 1
ATOM 794 N N . ASN A 1 105 ? -5.766 8.571 -14.376 1.00 93.56 105 ASN A N 1
ATOM 795 C CA . ASN A 1 105 ? -5.056 9.649 -13.696 1.00 93.56 105 ASN A CA 1
ATOM 796 C C . ASN A 1 105 ? -4.205 9.129 -12.536 1.00 93.56 105 ASN A C 1
ATOM 798 O O . ASN A 1 105 ? -3.376 9.887 -12.045 1.00 93.56 105 ASN A O 1
ATOM 802 N N . ALA A 1 106 ? -4.414 7.878 -12.108 1.00 93.56 106 ALA A N 1
ATOM 803 C CA . ALA A 1 106 ? -3.705 7.337 -10.968 1.00 93.56 106 ALA A CA 1
ATOM 804 C C . ALA A 1 106 ? -2.221 7.138 -11.282 1.00 93.56 106 ALA A C 1
ATOM 806 O O . ALA A 1 106 ? -1.863 6.601 -12.344 1.00 93.56 106 ALA A O 1
ATOM 807 N N . GLY A 1 107 ? -1.364 7.574 -10.368 1.00 91.12 107 GLY A N 1
ATOM 808 C CA . GLY A 1 107 ? 0.071 7.597 -10.578 1.00 91.12 107 GLY A CA 1
ATOM 809 C C . GLY A 1 107 ? 0.819 8.129 -9.370 1.00 91.12 107 GLY A C 1
ATOM 810 O O . GLY A 1 107 ? 0.277 8.918 -8.615 1.00 91.12 107 GLY A O 1
ATOM 811 N N . LEU A 1 108 ? 2.089 7.742 -9.277 1.00 89.12 108 LEU A N 1
ATOM 812 C CA . LEU A 1 108 ? 2.986 8.247 -8.253 1.00 89.12 108 LEU A CA 1
ATOM 813 C C . LEU A 1 108 ? 3.681 9.545 -8.709 1.00 89.12 108 LEU A C 1
ATOM 815 O O . LEU A 1 108 ? 4.030 9.714 -9.886 1.00 89.12 108 LEU A O 1
ATOM 819 N N . THR A 1 109 ? 3.911 10.463 -7.783 1.00 84.19 109 THR A N 1
ATOM 820 C CA . THR A 1 109 ? 4.516 11.775 -7.964 1.00 84.19 109 THR A CA 1
ATOM 821 C C . THR A 1 109 ? 5.915 11.846 -7.369 1.00 84.19 109 THR A C 1
ATOM 823 O O . THR A 1 109 ? 6.259 11.275 -6.339 1.00 84.19 109 THR A O 1
ATOM 826 N N . ASN A 1 110 ? 6.742 12.690 -7.983 1.00 79.19 110 ASN A N 1
ATOM 827 C CA . ASN A 1 110 ? 8.082 12.963 -7.472 1.00 79.19 110 ASN A CA 1
ATOM 828 C C . ASN A 1 110 ? 8.089 13.932 -6.281 1.00 79.19 110 ASN A C 1
ATOM 830 O O . ASN A 1 110 ? 9.163 14.335 -5.839 1.00 79.19 110 ASN A O 1
ATOM 834 N N . ASN A 1 111 ? 6.927 14.382 -5.805 1.00 78.81 111 ASN A N 1
ATOM 835 C CA . ASN A 1 111 ? 6.812 15.486 -4.855 1.00 78.81 111 ASN A CA 1
ATOM 836 C C . ASN A 1 111 ? 6.523 15.047 -3.420 1.00 78.81 111 ASN A C 1
ATOM 838 O O . ASN A 1 111 ? 6.243 15.916 -2.603 1.00 78.81 111 ASN A O 1
ATOM 842 N N . GLY A 1 112 ? 6.673 13.762 -3.106 1.00 82.25 112 GLY A N 1
ATOM 843 C CA . GLY A 1 112 ? 6.294 13.226 -1.804 1.00 82.25 112 GLY A CA 1
ATOM 844 C C . GLY A 1 112 ? 5.064 12.360 -1.944 1.00 82.25 112 GLY A C 1
ATOM 845 O O . GLY A 1 112 ? 4.083 12.889 -2.441 1.00 82.25 112 GLY A O 1
ATOM 846 N N . GLU A 1 113 ? 5.112 11.101 -1.529 1.00 87.12 113 GLU A N 1
ATOM 847 C CA . GLU A 1 113 ? 3.989 10.165 -1.443 1.00 87.12 113 GLU A CA 1
ATOM 848 C C . GLU A 1 113 ? 4.283 9.088 -0.413 1.00 87.12 113 GLU A C 1
ATOM 850 O O . GLU A 1 113 ? 5.445 8.750 -0.177 1.00 87.12 113 GLU A O 1
ATOM 855 N N . PHE A 1 114 ? 3.228 8.514 0.152 1.00 90.06 114 PHE A N 1
ATOM 856 C CA . PHE A 1 114 ? 3.341 7.261 0.876 1.00 90.06 114 PHE A CA 1
ATOM 857 C C . PHE A 1 114 ? 2.818 6.119 0.001 1.00 90.06 114 PHE A C 1
ATOM 859 O O . PHE A 1 114 ? 1.948 6.307 -0.846 1.00 90.06 114 PHE A O 1
ATOM 866 N N . VAL A 1 115 ? 3.330 4.918 0.230 1.00 93.62 115 VAL A N 1
ATOM 867 C CA . VAL A 1 115 ? 2.775 3.677 -0.302 1.00 93.62 115 VAL A CA 1
ATOM 868 C C . VAL A 1 115 ? 2.703 2.687 0.848 1.00 93.62 115 VAL A C 1
ATOM 870 O O . VAL A 1 115 ? 3.698 2.479 1.536 1.00 93.62 115 VAL A O 1
ATOM 873 N N . CYS A 1 116 ? 1.545 2.069 1.063 1.00 95.44 116 CYS A N 1
ATOM 874 C CA . CYS A 1 116 ? 1.348 1.084 2.122 1.00 95.44 116 CYS A CA 1
ATOM 875 C C . CYS A 1 116 ? 0.866 -0.249 1.549 1.00 95.44 116 CYS A C 1
ATOM 877 O O . CYS A 1 116 ? -0.134 -0.311 0.823 1.00 95.44 116 CYS A O 1
ATOM 879 N N . LEU A 1 117 ? 1.572 -1.322 1.906 1.00 97.12 117 LEU A N 1
ATOM 880 C CA . LEU A 1 117 ? 1.081 -2.688 1.813 1.00 97.12 117 LEU A CA 1
ATOM 881 C C . LEU A 1 117 ? 0.400 -3.015 3.142 1.00 97.12 117 LEU A C 1
ATOM 883 O O . LEU A 1 117 ? 1.019 -2.935 4.197 1.00 97.12 117 LEU A O 1
ATOM 887 N N . TYR A 1 118 ? -0.865 -3.416 3.097 1.00 97.75 118 TYR A N 1
ATOM 888 C CA . TYR A 1 118 ? -1.624 -3.745 4.303 1.00 97.75 118 TYR A CA 1
ATOM 889 C C . TYR A 1 118 ? -2.479 -4.993 4.099 1.00 97.75 118 TYR A C 1
ATOM 891 O O . TYR A 1 118 ? -2.740 -5.429 2.970 1.00 97.75 118 TYR A O 1
ATOM 899 N N . THR A 1 119 ? -2.928 -5.598 5.196 1.00 98.00 119 THR A N 1
ATOM 900 C CA . THR A 1 119 ? -3.827 -6.751 5.168 1.00 98.00 119 THR A CA 1
ATOM 901 C C . THR A 1 119 ? -5.059 -6.551 6.032 1.00 98.00 119 THR A C 1
ATOM 903 O O . THR A 1 119 ? -5.034 -5.921 7.083 1.00 98.00 119 THR A O 1
ATOM 906 N N . TRP A 1 120 ? -6.154 -7.144 5.570 1.00 98.00 120 TRP A N 1
ATOM 907 C CA . TRP A 1 120 ? -7.404 -7.245 6.308 1.00 98.00 120 TRP A CA 1
ATOM 908 C C . TRP A 1 120 ? -8.033 -8.619 6.068 1.00 98.00 120 TRP A C 1
ATOM 910 O O . TRP A 1 120 ? -7.987 -9.165 4.950 1.00 98.00 120 TRP A O 1
ATOM 920 N N . ASP A 1 121 ? -8.577 -9.223 7.116 1.00 96.50 121 ASP A N 1
ATOM 921 C CA . ASP A 1 121 ? -9.165 -10.565 7.066 1.00 96.50 121 ASP A CA 1
ATOM 922 C C . ASP A 1 121 ? -10.592 -10.566 6.492 1.00 96.50 121 ASP A C 1
ATOM 924 O O . ASP A 1 121 ? -11.033 -11.588 5.966 1.00 96.50 121 ASP A O 1
ATOM 928 N N . GLY A 1 122 ? -11.244 -9.402 6.456 1.00 96.62 122 GLY A N 1
ATOM 929 C CA . GLY A 1 122 ? -12.614 -9.230 5.980 1.00 96.62 122 GLY A CA 1
ATOM 930 C C . GLY A 1 122 ? -13.639 -9.058 7.097 1.00 96.62 122 GLY A C 1
ATOM 931 O O . GLY A 1 122 ? -14.811 -8.879 6.783 1.00 96.62 122 GLY A O 1
ATOM 932 N N . THR A 1 123 ? -13.219 -9.130 8.361 1.00 97.12 123 THR A N 1
ATOM 933 C CA . THR A 1 123 ? -14.107 -9.053 9.524 1.00 97.12 123 THR A CA 1
ATOM 934 C C . THR A 1 123 ? -13.554 -8.191 10.649 1.00 97.12 123 THR A C 1
ATOM 936 O O . THR A 1 123 ? -14.342 -7.504 11.268 1.00 97.12 123 THR A O 1
ATOM 939 N N . ALA A 1 124 ? -12.246 -8.175 10.909 1.00 97.50 124 ALA A N 1
ATOM 940 C CA . ALA A 1 124 ? -11.660 -7.438 12.026 1.00 97.50 124 ALA A CA 1
ATOM 941 C C . ALA A 1 124 ? -11.904 -5.924 11.939 1.00 97.50 124 ALA A C 1
ATOM 943 O O . ALA A 1 124 ? -11.913 -5.356 10.849 1.00 97.50 124 ALA A O 1
ATOM 944 N N . ASP A 1 125 ? -11.996 -5.253 13.083 1.00 97.62 125 ASP A N 1
ATOM 945 C CA . ASP A 1 125 ? -12.069 -3.790 13.141 1.00 97.62 125 ASP A CA 1
ATOM 946 C C . ASP A 1 125 ? -10.868 -3.091 12.517 1.00 97.62 125 ASP A C 1
ATOM 948 O O . ASP A 1 125 ? -11.005 -2.030 11.920 1.00 97.62 125 ASP A O 1
ATOM 952 N N . LEU A 1 126 ? -9.672 -3.649 12.695 1.00 96.81 126 LEU A N 1
ATOM 953 C CA . LEU A 1 126 ? -8.427 -3.001 12.305 1.00 96.81 126 LEU A CA 1
ATOM 954 C C . LEU A 1 126 ? -7.784 -3.749 11.140 1.00 96.81 126 LEU A C 1
ATOM 956 O O . LEU A 1 126 ? -7.770 -4.983 11.092 1.00 96.81 126 LEU A O 1
ATOM 960 N N . VAL A 1 127 ? -7.227 -2.987 10.203 1.00 97.31 127 VAL A N 1
ATOM 961 C CA . VAL A 1 127 ? -6.244 -3.520 9.262 1.00 97.31 127 VAL A CA 1
ATOM 962 C C . VAL A 1 127 ? -4.901 -3.640 9.963 1.00 97.31 127 VAL A C 1
ATOM 964 O O . VAL A 1 127 ? -4.669 -3.013 10.994 1.00 97.31 127 VAL A O 1
ATOM 967 N N . GLN A 1 128 ? -4.018 -4.442 9.390 1.00 97.44 128 GLN A N 1
ATOM 968 C CA . GLN A 1 128 ? -2.633 -4.511 9.826 1.00 97.44 128 GLN A CA 1
ATOM 969 C C . GLN A 1 128 ? -1.746 -4.003 8.707 1.00 97.44 128 GLN A C 1
ATOM 971 O O . GLN A 1 128 ? -1.876 -4.455 7.562 1.00 97.44 128 GLN A O 1
ATOM 976 N N . ASP A 1 129 ? -0.847 -3.094 9.047 1.00 96.12 129 ASP A N 1
ATOM 977 C CA . ASP A 1 129 ? 0.179 -2.647 8.119 1.00 96.12 129 ASP A CA 1
ATOM 978 C C . ASP A 1 129 ? 1.229 -3.754 7.971 1.00 96.12 129 ASP A C 1
ATOM 980 O O . ASP A 1 129 ? 1.472 -4.547 8.886 1.00 96.12 129 ASP A O 1
ATOM 984 N N . VAL A 1 130 ? 1.736 -3.919 6.758 1.00 96.06 130 VAL A N 1
ATOM 985 C CA . VAL A 1 130 ? 2.682 -4.991 6.417 1.00 96.06 130 VAL A CA 1
ATOM 986 C C . VAL A 1 130 ? 4.034 -4.404 6.061 1.00 96.06 130 VAL A C 1
ATOM 988 O O . VAL A 1 130 ? 5.038 -5.024 6.369 1.00 96.06 130 VAL A O 1
ATOM 991 N N . ASP A 1 131 ? 4.024 -3.291 5.330 1.00 93.75 131 ASP A N 1
ATOM 992 C CA . ASP A 1 131 ? 5.196 -2.480 5.015 1.00 93.75 131 ASP A CA 1
ATOM 993 C C . ASP A 1 131 ? 4.695 -1.097 4.552 1.00 93.75 131 ASP A C 1
ATOM 995 O O . ASP A 1 131 ? 3.591 -0.965 3.992 1.00 93.75 131 ASP A O 1
ATOM 999 N N . LEU A 1 132 ? 5.505 -0.068 4.758 1.00 92.06 132 LEU A N 1
ATOM 1000 C CA . LEU A 1 132 ? 5.237 1.315 4.385 1.00 92.06 132 LEU A CA 1
ATOM 1001 C C . LEU A 1 132 ? 6.473 1.905 3.702 1.00 92.06 132 LEU A C 1
ATOM 1003 O O . LEU A 1 132 ? 7.608 1.638 4.068 1.00 92.06 132 LEU A O 1
ATOM 1007 N N . LEU A 1 133 ? 6.255 2.790 2.736 1.00 91.19 133 LEU A N 1
ATOM 1008 C CA . LEU A 1 133 ? 7.305 3.625 2.173 1.00 91.19 133 LEU A CA 1
ATOM 1009 C C . LEU A 1 133 ? 6.821 5.064 2.069 1.00 91.19 133 LEU A C 1
ATOM 1011 O O . LEU A 1 133 ? 5.904 5.342 1.305 1.00 91.19 133 LEU A O 1
ATOM 1015 N N . ASN A 1 134 ? 7.497 5.986 2.752 1.00 90.00 134 ASN A N 1
ATOM 1016 C CA . ASN A 1 134 ? 7.362 7.420 2.495 1.00 90.00 134 ASN A CA 1
ATOM 1017 C C . ASN A 1 134 ? 8.460 7.865 1.521 1.00 90.00 134 ASN A C 1
ATOM 1019 O O . ASN A 1 134 ? 9.630 7.974 1.897 1.00 90.00 134 ASN A O 1
ATOM 1023 N N . TYR A 1 135 ? 8.105 8.124 0.265 1.00 86.38 135 TYR A N 1
ATOM 1024 C CA . TYR A 1 135 ? 9.015 8.602 -0.773 1.00 86.38 135 TYR A CA 1
ATOM 1025 C C . TYR A 1 135 ? 8.889 10.107 -0.968 1.00 86.38 135 TYR A C 1
ATOM 1027 O O . TYR A 1 135 ? 7.808 10.602 -1.234 1.00 86.38 135 TYR A O 1
ATOM 1035 N N . GLY A 1 136 ? 10.004 10.843 -0.960 1.00 80.50 136 GLY A N 1
ATOM 1036 C CA . GLY A 1 136 ? 9.978 12.287 -1.204 1.00 80.50 136 GLY A CA 1
ATOM 1037 C C . GLY A 1 136 ? 9.333 13.077 -0.059 1.00 80.50 136 GLY A C 1
ATOM 1038 O O . GLY A 1 136 ? 8.917 12.529 0.948 1.00 80.50 136 GLY A O 1
ATOM 1039 N N . THR A 1 137 ? 9.321 14.403 -0.170 1.00 79.69 137 THR A N 1
ATOM 1040 C CA . THR A 1 137 ? 8.963 15.300 0.940 1.00 79.69 137 THR A CA 1
ATOM 1041 C C . THR A 1 137 ? 7.456 15.351 1.176 1.00 79.69 137 THR A C 1
ATOM 1043 O O . THR A 1 137 ? 6.751 15.869 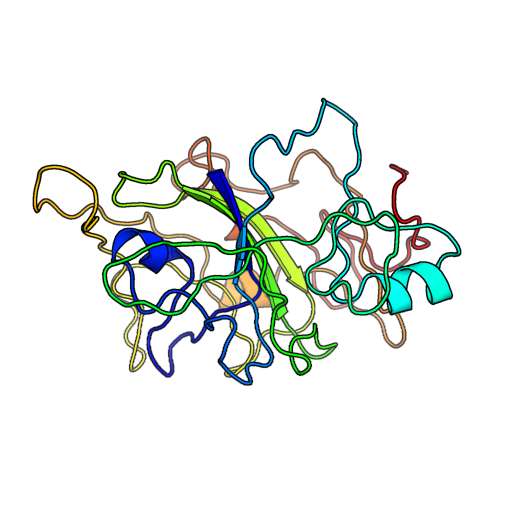0.317 1.00 79.69 137 THR A O 1
ATOM 1046 N N . SER A 1 138 ? 6.979 14.922 2.349 1.00 77.12 138 SER A N 1
ATOM 1047 C CA . SER A 1 138 ? 5.565 15.056 2.715 1.00 77.12 138 SER A CA 1
ATOM 1048 C C . SER A 1 138 ? 5.105 16.514 2.627 1.00 77.12 138 SER A C 1
ATOM 1050 O O . SER A 1 138 ? 5.828 17.453 2.983 1.00 77.12 138 SER A O 1
ATOM 1052 N N . THR A 1 139 ? 3.890 16.712 2.138 1.00 76.62 139 THR A N 1
ATOM 1053 C CA . THR A 1 139 ? 3.239 18.021 2.022 1.00 76.62 139 THR A CA 1
ATOM 1054 C C . THR A 1 139 ? 1.824 17.934 2.575 1.00 76.62 139 THR A C 1
ATOM 1056 O O . THR A 1 139 ? 1.345 16.848 2.861 1.00 76.62 139 THR A O 1
ATOM 1059 N N . LEU A 1 140 ? 1.115 19.061 2.677 1.00 70.25 140 LEU A N 1
ATOM 1060 C CA . LEU A 1 140 ? -0.291 19.059 3.105 1.00 70.25 140 LEU A CA 1
ATOM 1061 C C . LEU A 1 140 ? -1.227 18.277 2.168 1.00 70.25 140 LEU A C 1
ATOM 1063 O O . LEU A 1 140 ? -2.344 17.975 2.565 1.00 70.25 140 LEU A O 1
ATOM 1067 N N . THR A 1 141 ? -0.817 18.021 0.923 1.00 72.62 141 THR A N 1
ATOM 1068 C CA . THR A 1 141 ? -1.615 17.262 -0.053 1.00 72.62 141 THR A CA 1
ATOM 1069 C C . THR A 1 141 ? -1.092 15.850 -0.281 1.00 72.62 141 THR A C 1
ATOM 1071 O O . THR A 1 141 ? -1.816 15.049 -0.845 1.00 72.62 141 THR A O 1
ATOM 1074 N N . ASN A 1 142 ? 0.141 15.571 0.151 1.00 77.69 142 ASN A N 1
ATOM 1075 C CA . ASN A 1 142 ? 0.776 14.258 0.102 1.00 77.69 142 ASN A CA 1
ATOM 1076 C C . ASN A 1 142 ? 1.364 13.995 1.490 1.00 77.69 142 ASN A C 1
ATOM 1078 O O . ASN A 1 142 ? 2.568 14.164 1.721 1.00 77.69 142 ASN A O 1
ATOM 1082 N N . THR A 1 143 ? 0.470 13.769 2.439 1.00 76.44 143 THR A N 1
ATOM 1083 C CA . THR A 1 143 ? 0.779 13.640 3.858 1.00 76.44 143 THR A CA 1
ATOM 1084 C C . THR A 1 143 ? 1.332 12.256 4.169 1.00 76.44 143 THR A C 1
ATOM 1086 O O . THR A 1 143 ? 1.164 11.299 3.412 1.00 76.44 143 THR A O 1
ATOM 1089 N N . SER A 1 144 ? 2.060 12.181 5.278 1.00 82.50 144 SER A N 1
ATOM 1090 C CA . SER A 1 144 ? 2.468 10.911 5.864 1.00 82.50 144 SER A CA 1
ATOM 1091 C C . SER A 1 144 ? 1.269 10.254 6.560 1.00 82.50 144 SER A C 1
ATOM 1093 O O . SER A 1 144 ? 0.169 10.806 6.576 1.00 82.50 144 SER A O 1
ATOM 1095 N N . ILE A 1 145 ? 1.450 9.034 7.065 1.00 85.75 145 ILE A N 1
ATOM 1096 C CA . ILE A 1 145 ? 0.368 8.294 7.717 1.00 85.75 145 ILE A CA 1
ATOM 1097 C C . ILE A 1 145 ? 0.468 8.462 9.224 1.00 85.75 145 ILE A C 1
ATOM 1099 O O . ILE A 1 145 ? 1.302 7.815 9.845 1.00 85.75 145 ILE A O 1
ATOM 1103 N N . ASP A 1 146 ? -0.406 9.256 9.833 1.00 82.31 146 ASP A N 1
ATOM 1104 C CA . ASP A 1 146 ? -0.469 9.371 11.289 1.00 82.31 146 ASP A CA 1
ATOM 1105 C C . ASP A 1 146 ? -1.780 8.768 11.827 1.00 82.31 146 ASP A C 1
ATOM 1107 O O . ASP A 1 146 ? -2.871 9.305 11.626 1.00 82.31 146 ASP A O 1
ATOM 1111 N N . LYS A 1 147 ? -1.682 7.638 12.543 1.00 85.38 147 LYS A N 1
ATOM 1112 C CA . LYS A 1 147 ? -2.811 6.997 13.254 1.00 85.38 147 LYS A CA 1
ATOM 1113 C C . LYS A 1 147 ? -2.852 7.347 14.744 1.00 85.38 147 LYS A C 1
ATOM 1115 O O . LYS A 1 147 ? -3.447 6.627 15.548 1.00 85.38 147 LYS A O 1
ATOM 1120 N N . SER A 1 148 ? -2.231 8.450 15.148 1.00 79.62 148 SER A N 1
ATOM 1121 C CA . SER A 1 148 ? -2.249 8.898 16.537 1.00 79.62 148 SER A CA 1
ATOM 1122 C C . SER A 1 148 ? -3.650 9.339 16.969 1.00 79.62 148 SER A C 1
ATOM 1124 O O . SER A 1 148 ? -4.317 10.117 16.281 1.00 79.62 148 SER A O 1
ATOM 1126 N N . PRO A 1 149 ? -4.118 8.914 18.154 1.00 78.88 149 PRO A N 1
ATOM 1127 C CA . PRO A 1 149 ? -5.387 9.380 18.685 1.00 78.88 149 PRO A CA 1
ATOM 1128 C C . PRO A 1 149 ? -5.321 10.869 19.051 1.00 78.88 149 PRO A C 1
ATOM 1130 O O . PRO A 1 149 ? -4.300 11.376 19.512 1.00 78.88 149 PRO A O 1
ATOM 1133 N N . ASN A 1 150 ? -6.469 11.548 18.968 1.00 75.12 150 ASN A N 1
ATOM 1134 C CA . ASN A 1 150 ? -6.653 12.949 19.376 1.00 75.12 150 ASN A CA 1
ATOM 1135 C C . ASN A 1 150 ? -5.868 13.985 18.556 1.00 75.12 150 ASN A C 1
ATOM 1137 O O . ASN A 1 150 ? -5.581 15.075 19.061 1.00 75.12 150 ASN A O 1
ATOM 1141 N N . GLN A 1 151 ? -5.557 13.691 17.294 1.00 77.50 151 GLN A N 1
ATOM 1142 C CA . GLN A 1 151 ? -5.139 14.736 16.368 1.00 77.50 151 GLN A CA 1
ATOM 1143 C C . GLN A 1 151 ? -6.202 15.849 16.309 1.00 77.50 151 GLN A C 1
ATOM 1145 O O . GLN A 1 151 ? -7.407 15.604 16.375 1.00 77.50 151 GLN A O 1
ATOM 1150 N N . THR A 1 152 ? -5.746 17.101 16.249 1.00 73.00 152 THR A N 1
ATOM 1151 C CA . THR A 1 152 ?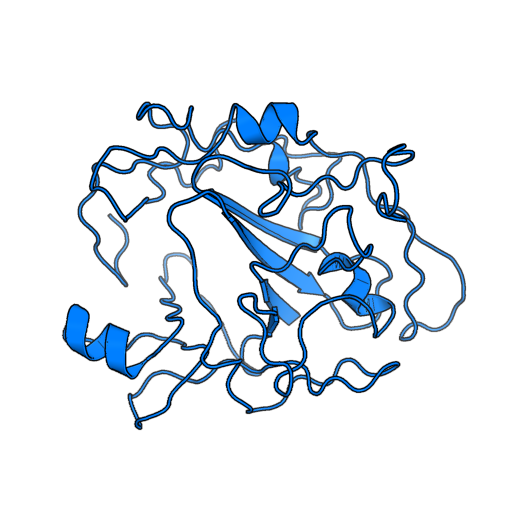 -6.614 18.291 16.376 1.00 73.00 152 THR A CA 1
ATOM 1152 C C . THR A 1 152 ? -6.860 19.012 15.052 1.00 73.00 152 THR A C 1
ATOM 1154 O O . THR A 1 152 ? -7.599 19.999 15.018 1.00 73.00 152 THR A O 1
ATOM 1157 N N . ALA A 1 153 ? -6.262 18.532 13.959 1.00 70.19 153 ALA A N 1
ATOM 1158 C CA . ALA A 1 153 ? -6.495 19.072 12.630 1.00 70.19 153 ALA A CA 1
ATOM 1159 C C . ALA A 1 153 ? -7.948 18.804 12.174 1.00 70.19 153 ALA A C 1
ATOM 1161 O O . ALA A 1 153 ? -8.525 17.771 12.523 1.00 70.19 153 ALA A O 1
ATOM 1162 N N . PRO A 1 154 ? -8.585 19.712 11.412 1.00 60.56 154 PRO A N 1
ATOM 1163 C CA . PRO A 1 154 ? -9.880 19.434 10.794 1.00 60.56 154 PRO A CA 1
ATOM 1164 C C . PRO A 1 154 ? -9.802 18.175 9.930 1.00 60.56 154 PRO A C 1
ATOM 1166 O O . PRO A 1 154 ? -8.973 18.141 9.036 1.00 60.56 154 PRO A O 1
ATOM 1169 N N . GLY A 1 155 ? -10.656 17.187 10.223 1.00 63.09 155 GLY A N 1
ATOM 1170 C CA . GLY A 1 155 ? -10.680 15.874 9.564 1.00 63.09 155 GLY A CA 1
ATOM 1171 C C . GLY A 1 155 ? -9.571 14.908 10.004 1.00 63.09 155 GLY A C 1
ATOM 1172 O O . GLY A 1 155 ? -9.378 13.871 9.371 1.00 63.09 155 GLY A O 1
ATOM 1173 N N . ALA A 1 156 ? -8.939 15.206 11.148 1.00 70.44 156 ALA A N 1
ATOM 1174 C CA . ALA A 1 156 ? -8.128 14.271 11.915 1.00 70.44 156 ALA A CA 1
ATOM 1175 C C . ALA A 1 156 ? -8.775 12.874 11.973 1.00 70.44 156 ALA A C 1
ATOM 1177 O O . ALA A 1 156 ? -9.993 12.764 12.196 1.00 70.44 156 ALA A O 1
ATOM 1178 N N . PRO A 1 157 ? -7.986 11.806 11.802 1.00 71.50 157 PRO A N 1
ATOM 1179 C CA . PRO A 1 157 ? -8.517 10.465 11.725 1.00 71.50 157 PRO A CA 1
ATOM 1180 C C . PRO A 1 157 ? -9.208 10.047 13.021 1.00 71.50 157 PRO A C 1
ATOM 1182 O O . PRO A 1 157 ? -8.659 10.118 14.120 1.00 71.50 157 PRO A O 1
ATOM 1185 N N . ASP A 1 158 ? -10.432 9.538 12.880 1.00 77.94 158 ASP A N 1
ATOM 1186 C CA . ASP A 1 158 ? -11.030 8.706 13.917 1.00 77.94 158 ASP A CA 1
ATOM 1187 C C . ASP A 1 158 ? -10.375 7.329 13.842 1.00 77.94 158 ASP A C 1
ATOM 1189 O O . ASP A 1 158 ? -10.720 6.493 13.007 1.00 77.94 158 ASP A O 1
ATOM 1193 N N . VAL A 1 159 ? -9.389 7.132 14.710 1.00 88.50 159 VAL A N 1
ATOM 1194 C CA . VAL A 1 159 ? -8.566 5.917 14.799 1.00 88.50 159 VAL A CA 1
ATOM 1195 C C . VAL A 1 159 ? -9.283 4.761 15.504 1.00 88.50 159 VAL A C 1
ATOM 1197 O O . VAL A 1 159 ? -8.695 3.707 15.734 1.00 88.50 159 VAL A O 1
ATOM 1200 N N . ARG A 1 160 ? -10.559 4.953 15.861 1.00 92.56 160 ARG A N 1
ATOM 1201 C CA . ARG A 1 160 ? -11.455 3.892 16.322 1.00 92.56 160 ARG A CA 1
ATOM 1202 C C . ARG A 1 160 ? -12.227 3.346 15.142 1.00 92.56 160 ARG A C 1
ATOM 1204 O O . ARG A 1 160 ? -12.878 4.115 14.441 1.00 92.56 160 ARG A O 1
ATOM 1211 N N . ILE A 1 161 ? -12.209 2.044 14.931 1.00 94.62 161 ILE A N 1
ATOM 1212 C CA . ILE A 1 161 ? -12.946 1.410 13.843 1.00 94.62 161 ILE A CA 1
ATOM 1213 C C . ILE A 1 161 ? -13.869 0.352 14.437 1.00 94.62 161 ILE A C 1
ATOM 1215 O O . ILE A 1 161 ? -13.484 -0.341 15.369 1.00 94.62 161 ILE A O 1
ATOM 1219 N N . ASP A 1 162 ? -15.089 0.315 13.910 1.00 96.00 162 ASP A N 1
ATOM 1220 C CA . ASP A 1 162 ? -16.066 -0.758 14.096 1.00 96.00 162 ASP A CA 1
ATOM 1221 C C . ASP A 1 162 ? -16.249 -1.375 12.711 1.00 96.00 162 ASP A C 1
ATOM 1223 O O . ASP A 1 162 ? -16.540 -0.643 11.750 1.00 96.00 162 ASP A O 1
ATOM 1227 N N . SER A 1 163 ? -16.006 -2.667 12.568 1.00 97.06 163 SER A N 1
ATOM 1228 C CA . SER A 1 163 ? -16.188 -3.352 11.299 1.00 97.06 163 SER A CA 1
ATOM 1229 C C . SER A 1 163 ? -17.673 -3.537 11.007 1.00 97.06 163 SER A C 1
ATOM 1231 O O . SER A 1 163 ? -18.415 -4.117 11.787 1.00 97.06 163 SER A O 1
ATOM 1233 N N . LEU A 1 164 ? -18.128 -3.145 9.813 1.00 97.19 164 LEU A N 1
ATOM 1234 C CA . LEU A 1 164 ? -19.486 -3.488 9.361 1.00 97.19 164 LEU A CA 1
ATOM 1235 C C . LEU A 1 164 ? -19.657 -4.987 9.055 1.00 97.19 164 LEU A C 1
ATOM 1237 O O . LEU A 1 164 ? -20.751 -5.417 8.676 1.00 97.19 164 LEU A O 1
ATOM 1241 N N . PHE A 1 165 ? -18.576 -5.764 9.133 1.00 97.00 165 PHE A N 1
ATOM 1242 C CA . PHE A 1 165 ? -18.504 -7.135 8.640 1.00 97.00 165 PHE A CA 1
ATOM 1243 C C . PHE A 1 165 ? -18.248 -8.169 9.737 1.00 97.00 165 PHE A C 1
ATOM 1245 O O . PHE A 1 165 ? -18.200 -9.362 9.425 1.00 97.00 165 PHE A O 1
ATOM 1252 N N . ASP A 1 166 ? -18.108 -7.754 10.995 1.00 96.38 166 ASP A N 1
ATOM 1253 C CA . ASP A 1 166 ? -18.155 -8.676 12.125 1.00 96.38 166 ASP A CA 1
ATOM 1254 C C . ASP A 1 166 ? -19.572 -8.799 12.715 1.00 96.38 166 ASP A C 1
ATOM 1256 O O . ASP A 1 166 ? -20.578 -8.456 12.089 1.00 96.38 166 ASP A O 1
ATOM 1260 N N . ALA A 1 167 ? -19.662 -9.454 13.872 1.00 95.31 167 ALA A N 1
ATOM 1261 C CA . ALA A 1 167 ? -20.918 -9.809 14.517 1.00 95.31 167 ALA A CA 1
ATOM 1262 C C . ALA A 1 167 ? -21.180 -8.996 15.791 1.00 95.31 167 ALA A C 1
ATOM 1264 O O . ALA A 1 167 ? -21.991 -9.430 16.621 1.00 95.31 167 ALA A O 1
ATOM 1265 N N . ASP A 1 168 ? -20.508 -7.860 15.970 1.00 96.00 168 ASP A N 1
ATOM 1266 C CA . ASP A 1 168 ? -20.756 -6.982 17.101 1.00 96.00 168 ASP A CA 1
ATOM 1267 C C . ASP A 1 168 ? -20.834 -5.499 16.692 1.00 96.00 168 ASP A C 1
ATOM 1269 O O . ASP A 1 168 ? -21.363 -5.174 15.633 1.00 96.00 168 ASP A O 1
ATOM 1273 N N . ASN A 1 169 ? -20.571 -4.609 17.640 1.00 95.38 169 ASN A N 1
ATOM 1274 C CA . ASN A 1 169 ? -20.648 -3.157 17.468 1.00 95.38 169 ASN A CA 1
ATOM 1275 C C . ASN A 1 169 ? -19.656 -2.509 18.454 1.00 95.38 169 ASN A C 1
ATOM 1277 O O . ASN A 1 169 ? -19.970 -1.524 19.144 1.00 95.38 169 ASN A O 1
ATOM 1281 N N . VAL A 1 170 ? -18.527 -3.186 18.677 1.00 97.00 170 VAL A N 1
ATOM 1282 C CA . VAL A 1 170 ? -17.515 -2.861 19.674 1.00 97.00 170 VAL A CA 1
ATOM 1283 C C . VAL A 1 170 ? -16.271 -2.397 18.943 1.00 97.00 170 VAL A C 1
ATOM 1285 O O . VAL A 1 170 ? -15.473 -3.189 18.482 1.00 97.00 170 VAL A O 1
ATOM 1288 N N . GLN A 1 171 ? -16.053 -1.087 18.964 1.00 96.69 171 GLN A N 1
ATOM 1289 C CA . GLN A 1 171 ? -14.890 -0.482 18.329 1.00 96.69 171 GLN A CA 1
ATOM 1290 C C . GLN A 1 171 ? -13.553 -0.939 18.923 1.00 96.69 171 GLN A C 1
ATOM 1292 O O . GLN A 1 171 ? -13.330 -0.847 20.137 1.00 96.69 171 GLN A O 1
ATOM 1297 N N . SER A 1 172 ? -12.603 -1.232 18.042 1.00 96.19 172 SER A N 1
ATOM 1298 C CA . SER A 1 172 ? -11.171 -1.281 18.341 1.00 96.19 172 SER A CA 1
ATOM 1299 C C . SER A 1 172 ? -10.491 0.050 18.019 1.00 96.19 172 SER A C 1
ATOM 1301 O O . SER A 1 172 ? -11.019 0.880 17.285 1.00 96.19 172 SER A O 1
ATOM 1303 N N . THR A 1 173 ? -9.311 0.295 18.595 1.00 94.75 173 THR A N 1
ATOM 1304 C CA . THR A 1 173 ? -8.548 1.545 18.413 1.00 94.75 173 THR A CA 1
ATOM 1305 C C . THR A 1 173 ? -7.131 1.231 17.955 1.00 94.75 173 THR A C 1
ATOM 1307 O O . THR A 1 173 ? -6.487 0.377 18.568 1.00 94.75 173 THR A O 1
ATOM 1310 N N . TYR A 1 174 ? -6.639 1.930 16.929 1.00 94.31 174 TYR A N 1
ATOM 1311 C CA . TYR A 1 174 ? -5.228 1.852 16.544 1.00 94.31 174 TYR A CA 1
ATOM 1312 C C . TYR A 1 174 ? -4.316 2.356 17.668 1.00 94.31 174 TYR A C 1
ATOM 1314 O O . TYR A 1 174 ? -4.657 3.272 18.426 1.00 94.31 174 TYR A O 1
ATOM 1322 N N . GLN A 1 175 ? -3.144 1.742 17.773 1.00 93.19 175 GLN A N 1
ATOM 1323 C CA . GLN A 1 175 ? -2.061 2.235 18.607 1.00 93.19 175 GLN A CA 1
ATOM 1324 C C . GLN A 1 175 ? -1.463 3.508 17.997 1.00 93.19 175 GLN A C 1
ATOM 1326 O O . GLN A 1 175 ? -1.470 3.657 16.772 1.00 93.19 175 GLN A O 1
ATOM 1331 N N . PRO A 1 176 ? -0.938 4.422 18.831 1.00 89.56 176 PRO A N 1
ATOM 1332 C CA . PRO A 1 176 ? -0.183 5.559 18.333 1.00 89.56 176 PRO A CA 1
ATOM 1333 C C . PRO A 1 176 ? 1.089 5.087 17.624 1.00 89.56 176 PRO A C 1
ATOM 1335 O O . PRO A 1 176 ? 1.832 4.262 18.153 1.00 89.56 176 PRO A O 1
ATOM 1338 N N . GLU A 1 177 ? 1.339 5.671 16.462 1.00 89.62 177 GLU A N 1
ATOM 1339 C CA . GLU A 1 177 ? 2.520 5.453 15.625 1.00 89.62 177 GLU A CA 1
ATOM 1340 C C . GLU A 1 177 ? 3.358 6.741 15.587 1.00 89.62 177 GLU A C 1
ATOM 1342 O O . GLU A 1 177 ? 3.098 7.692 16.337 1.00 89.62 177 GLU A O 1
ATOM 1347 N N . LYS A 1 178 ? 4.411 6.794 14.773 1.00 89.75 178 LYS A N 1
ATOM 1348 C CA . LYS A 1 178 ? 5.190 8.021 14.596 1.00 89.75 178 LYS A CA 1
ATOM 1349 C C . LYS A 1 178 ? 4.389 9.088 13.869 1.00 89.75 178 LYS A C 1
ATOM 1351 O O . LYS A 1 178 ? 3.733 8.826 12.868 1.00 89.75 178 LYS A O 1
ATOM 1356 N N . ASP A 1 179 ? 4.523 10.317 14.356 1.00 86.38 179 ASP A N 1
ATOM 1357 C CA . ASP A 1 179 ? 3.861 11.474 13.769 1.00 86.38 179 ASP A CA 1
ATOM 1358 C C . ASP A 1 179 ? 4.437 11.859 12.395 1.00 86.38 179 ASP A C 1
ATOM 1360 O O . ASP A 1 179 ? 5.516 11.418 11.972 1.00 86.38 179 ASP A O 1
ATOM 1364 N N . ASP A 1 180 ? 3.721 12.752 11.717 1.00 83.31 180 ASP A N 1
ATOM 1365 C CA . ASP A 1 180 ? 4.121 13.303 10.423 1.00 83.31 180 ASP A CA 1
ATOM 1366 C C . ASP A 1 180 ? 5.510 13.942 10.442 1.00 83.31 180 ASP A C 1
ATOM 1368 O O . ASP A 1 180 ? 6.229 13.907 9.445 1.00 83.31 180 ASP A O 1
ATOM 1372 N N . LEU A 1 181 ? 5.913 14.550 11.563 1.00 85.56 181 LEU A N 1
ATOM 1373 C CA . LEU A 1 181 ? 7.211 15.210 11.662 1.00 85.56 181 LEU A CA 1
ATOM 1374 C C . LEU A 1 181 ? 8.347 14.187 11.687 1.00 85.56 181 LEU A C 1
ATOM 1376 O O . LEU A 1 181 ? 9.391 14.406 11.065 1.00 85.56 181 LEU A O 1
ATOM 1380 N N . PHE A 1 182 ? 8.178 13.081 12.405 1.00 89.06 182 PHE A N 1
ATOM 1381 C CA . PHE A 1 182 ? 9.134 11.988 12.387 1.00 89.06 182 PHE A CA 1
ATOM 1382 C C . PHE A 1 182 ? 9.235 11.400 10.982 1.00 89.06 182 PHE A C 1
ATOM 1384 O O . PHE A 1 182 ? 10.344 11.311 10.461 1.00 89.06 182 PHE A O 1
ATOM 1391 N N . GLN A 1 183 ? 8.112 11.072 10.346 1.00 88.62 183 GLN A N 1
ATOM 1392 C CA . GLN A 1 183 ? 8.101 10.485 9.003 1.00 88.62 183 GLN A CA 1
ATOM 1393 C C . GLN A 1 183 ? 8.672 11.441 7.948 1.00 88.62 183 GLN A C 1
ATOM 1395 O O . GLN A 1 183 ? 9.461 11.037 7.098 1.00 88.62 183 GLN A O 1
ATOM 1400 N N . PHE A 1 184 ? 8.386 12.741 8.053 1.00 85.88 184 PHE A N 1
ATOM 1401 C CA . PHE A 1 184 ? 8.996 13.769 7.211 1.00 85.88 184 PHE A CA 1
ATOM 1402 C C . PHE A 1 184 ? 10.525 13.773 7.324 1.00 85.88 184 PHE A C 1
ATOM 1404 O O . PHE A 1 184 ? 11.228 13.959 6.329 1.00 85.88 184 PHE A O 1
ATOM 1411 N N . ASN A 1 185 ? 11.066 13.588 8.529 1.00 86.56 185 ASN A N 1
ATOM 1412 C CA . ASN A 1 185 ? 12.511 13.551 8.746 1.00 86.56 185 ASN A CA 1
ATOM 1413 C C . ASN A 1 185 ? 13.135 12.190 8.395 1.00 86.56 185 ASN A C 1
ATOM 1415 O O . ASN A 1 185 ? 14.316 12.160 8.058 1.00 86.56 185 ASN A O 1
ATOM 1419 N N . ASN A 1 186 ? 12.349 11.111 8.428 1.00 88.62 186 ASN A N 1
ATOM 1420 C CA . ASN A 1 186 ? 12.766 9.733 8.173 1.00 88.62 186 ASN A CA 1
ATOM 1421 C C . ASN A 1 186 ? 12.058 9.185 6.930 1.00 88.62 186 ASN A C 1
ATOM 1423 O O . ASN A 1 186 ? 11.230 8.285 7.005 1.00 88.62 186 ASN A O 1
ATOM 1427 N N . ARG A 1 187 ? 12.355 9.782 5.775 1.00 90.12 187 ARG A N 1
ATOM 1428 C CA . ARG A 1 187 ? 11.757 9.432 4.479 1.00 90.12 187 ARG A CA 1
ATOM 1429 C C . ARG A 1 187 ? 12.803 8.848 3.550 1.00 90.12 187 ARG A C 1
ATOM 1431 O O . ARG A 1 187 ? 13.989 9.182 3.654 1.00 90.12 187 ARG A O 1
ATOM 1438 N N . ALA A 1 188 ? 12.363 8.033 2.599 1.00 89.69 188 ALA A N 1
ATOM 1439 C CA . ALA A 1 188 ? 13.264 7.431 1.635 1.00 89.69 188 ALA A CA 1
ATOM 1440 C C . ALA A 1 188 ? 14.060 8.511 0.881 1.00 89.69 188 ALA A C 1
ATOM 1442 O O . ALA A 1 188 ? 13.530 9.592 0.569 1.00 89.69 188 ALA A O 1
ATOM 1443 N N . PRO A 1 189 ? 15.353 8.256 0.615 1.00 86.12 189 PRO A N 1
ATOM 1444 C CA . PRO A 1 189 ? 16.234 9.238 0.013 1.00 86.12 189 PRO A CA 1
ATOM 1445 C C . PRO A 1 189 ? 15.723 9.676 -1.358 1.00 86.12 189 PRO A C 1
ATOM 1447 O O . PRO A 1 189 ? 15.239 8.885 -2.164 1.00 86.12 189 PRO A O 1
ATOM 1450 N N . ARG A 1 190 ? 15.875 10.971 -1.639 1.00 80.88 190 ARG A N 1
ATOM 1451 C CA . ARG A 1 190 ? 15.575 11.560 -2.941 1.00 80.88 190 ARG A CA 1
ATOM 1452 C C . ARG A 1 190 ? 16.744 12.436 -3.360 1.00 80.88 190 ARG A C 1
ATOM 1454 O O . ARG A 1 190 ? 16.973 13.484 -2.759 1.00 80.88 190 ARG A O 1
ATOM 1461 N N . ARG A 1 191 ? 17.453 12.059 -4.423 1.00 71.56 191 ARG A N 1
ATOM 1462 C CA . ARG A 1 191 ? 18.427 12.948 -5.074 1.00 71.56 191 ARG A CA 1
ATOM 1463 C C . ARG A 1 191 ? 17.854 13.518 -6.363 1.00 71.56 191 ARG A C 1
ATOM 1465 O O . ARG A 1 191 ? 16.929 12.979 -6.968 1.00 71.56 191 ARG A O 1
ATOM 1472 N N . ALA A 1 192 ? 18.395 14.659 -6.777 1.00 66.50 192 ALA A N 1
ATOM 1473 C CA . ALA A 1 192 ? 17.970 15.314 -8.004 1.00 66.50 192 ALA A CA 1
ATOM 1474 C C . ALA A 1 192 ? 18.181 14.379 -9.210 1.00 66.50 192 ALA A C 1
ATOM 1476 O O . ALA A 1 192 ? 19.301 13.935 -9.456 1.00 66.50 192 ALA A O 1
ATOM 1477 N N . ASN A 1 193 ? 17.114 14.152 -9.984 1.00 65.50 193 ASN A N 1
ATOM 1478 C CA . ASN A 1 193 ? 17.054 13.284 -11.173 1.00 65.50 193 ASN A CA 1
ATOM 1479 C C . ASN A 1 193 ? 17.024 11.763 -10.913 1.00 65.50 193 ASN A C 1
ATOM 1481 O O . ASN A 1 193 ? 17.021 11.002 -11.879 1.00 65.50 193 ASN A O 1
ATOM 1485 N N . GLU A 1 194 ? 16.954 11.313 -9.658 1.00 68.94 194 GLU A N 1
ATOM 1486 C CA . GLU A 1 194 ? 16.797 9.895 -9.307 1.00 68.94 194 GLU A CA 1
ATOM 1487 C C . GLU A 1 194 ? 15.321 9.594 -9.000 1.00 68.94 194 GLU A C 1
ATOM 1489 O O . GLU A 1 194 ? 14.717 10.199 -8.114 1.00 68.94 194 GLU A O 1
ATOM 1494 N N . LEU A 1 195 ? 14.729 8.681 -9.777 1.00 74.00 195 LEU A N 1
ATOM 1495 C CA . LEU A 1 195 ? 13.311 8.290 -9.695 1.00 74.00 195 LEU A CA 1
ATOM 1496 C C . LEU A 1 195 ? 13.121 6.874 -9.133 1.00 74.00 195 LEU A C 1
ATOM 1498 O O . LEU A 1 195 ? 12.046 6.296 -9.247 1.00 74.00 195 LEU A O 1
ATOM 1502 N N . CYS A 1 196 ? 14.184 6.285 -8.591 1.00 83.75 196 CYS A N 1
ATOM 1503 C CA . CYS A 1 196 ? 14.175 4.944 -8.031 1.00 83.75 196 CYS A CA 1
ATOM 1504 C C . CYS A 1 196 ? 14.743 5.006 -6.619 1.00 83.75 196 CYS A C 1
ATOM 1506 O O . CYS A 1 196 ? 15.760 5.656 -6.386 1.00 83.75 196 CYS A O 1
ATOM 1508 N N . VAL A 1 197 ? 14.069 4.323 -5.704 1.00 87.69 197 VAL A N 1
ATOM 1509 C CA . VAL A 1 197 ? 14.595 3.962 -4.393 1.00 87.69 197 VAL A CA 1
ATOM 1510 C C . VAL A 1 197 ? 14.574 2.446 -4.290 1.00 87.69 197 VAL A C 1
ATOM 1512 O O . VAL A 1 197 ? 13.690 1.788 -4.843 1.00 87.69 197 VAL A O 1
ATOM 1515 N N . VAL A 1 198 ? 15.572 1.892 -3.624 1.00 87.88 198 VAL A N 1
ATOM 1516 C CA . VAL A 1 198 ? 15.773 0.455 -3.472 1.00 87.88 198 VAL A CA 1
ATOM 1517 C C . VAL A 1 198 ? 15.980 0.172 -1.999 1.00 87.88 198 VAL A C 1
ATOM 1519 O O . VAL A 1 198 ? 16.756 0.861 -1.341 1.00 87.88 198 VAL A O 1
ATOM 1522 N N . ARG A 1 199 ? 15.289 -0.846 -1.488 1.00 88.81 199 ARG A N 1
ATOM 1523 C CA . ARG A 1 199 ? 15.527 -1.362 -0.143 1.00 88.81 199 ARG A CA 1
ATOM 1524 C C . ARG A 1 199 ? 16.920 -1.999 -0.113 1.00 88.81 199 ARG A C 1
ATOM 1526 O O . ARG A 1 199 ? 17.191 -2.923 -0.876 1.00 88.81 199 ARG A O 1
ATOM 1533 N N . VAL A 1 200 ? 17.802 -1.471 0.728 1.00 87.81 200 VAL A N 1
ATOM 1534 C CA . VAL A 1 200 ? 19.179 -1.957 0.935 1.00 87.81 200 VAL A CA 1
ATOM 1535 C C . VAL A 1 200 ? 19.345 -2.668 2.277 1.00 87.81 200 VAL A C 1
ATOM 1537 O O . VAL A 1 200 ? 20.321 -3.390 2.469 1.00 87.81 200 VAL A O 1
ATOM 1540 N N . ASP A 1 201 ? 18.375 -2.504 3.180 1.00 89.69 201 ASP A N 1
ATOM 1541 C CA . ASP A 1 201 ? 18.272 -3.240 4.436 1.00 89.69 201 ASP A CA 1
ATOM 1542 C C . ASP A 1 201 ? 16.924 -3.976 4.509 1.00 89.69 201 ASP A C 1
ATOM 1544 O O . ASP A 1 201 ? 15.850 -3.371 4.473 1.00 89.69 201 ASP A O 1
ATOM 1548 N N . PHE A 1 202 ? 16.993 -5.304 4.607 1.00 88.19 202 PHE A N 1
ATOM 1549 C CA . PHE A 1 202 ? 15.838 -6.201 4.731 1.00 88.19 202 PHE A CA 1
ATOM 1550 C C . PHE A 1 202 ? 15.524 -6.583 6.183 1.00 88.19 202 PHE A C 1
ATOM 1552 O O . PHE A 1 202 ? 14.706 -7.466 6.425 1.00 88.19 202 PHE A O 1
ATOM 1559 N N . THR A 1 203 ? 16.208 -5.975 7.151 1.00 90.00 203 THR A N 1
ATOM 1560 C CA . THR A 1 203 ? 15.958 -6.167 8.584 1.00 90.00 203 THR A CA 1
ATOM 1561 C C . THR A 1 203 ? 15.075 -5.070 9.176 1.00 90.00 203 THR A C 1
ATOM 1563 O O . THR A 1 203 ? 14.854 -5.077 10.388 1.00 90.00 203 THR A O 1
ATOM 1566 N N . GLU A 1 204 ? 14.564 -4.164 8.321 1.00 89.25 204 GLU A N 1
ATOM 1567 C CA . GLU A 1 204 ? 13.717 -3.011 8.684 1.00 89.25 204 GLU A CA 1
ATOM 1568 C C . GLU A 1 204 ? 14.417 -2.067 9.688 1.00 89.25 204 GLU A C 1
ATOM 1570 O O . GLU A 1 204 ? 13.773 -1.352 10.451 1.00 89.25 204 GLU A O 1
ATOM 1575 N N . GLY A 1 205 ? 15.757 -2.089 9.716 1.00 90.88 205 GLY A N 1
ATOM 1576 C CA . GLY A 1 205 ? 16.595 -1.135 10.436 1.00 90.88 205 GLY A CA 1
ATOM 1577 C C . GLY A 1 205 ? 16.168 -0.894 11.884 1.00 90.88 205 GLY A C 1
ATOM 1578 O O . GLY A 1 205 ? 16.179 -1.798 12.724 1.00 90.88 205 GLY A O 1
ATOM 1579 N N . GLN A 1 206 ? 15.829 0.361 12.176 1.00 91.12 206 GLN A N 1
ATOM 1580 C CA . GLN A 1 206 ? 15.489 0.849 13.516 1.00 91.12 206 GLN A CA 1
ATOM 1581 C C . GLN A 1 206 ? 13.986 0.885 13.802 1.00 91.12 206 GLN A C 1
ATOM 1583 O O . GLN A 1 206 ? 13.563 1.503 14.785 1.00 91.12 206 GLN A O 1
ATOM 1588 N N . GLU A 1 207 ? 13.187 0.212 12.979 1.00 94.69 207 GLU A N 1
ATOM 1589 C CA . GLU A 1 207 ? 11.754 0.088 13.193 1.00 94.69 207 GLU A CA 1
ATOM 1590 C C . GLU A 1 207 ? 11.442 -0.537 14.570 1.00 94.69 207 GLU A C 1
ATOM 1592 O O . GLU A 1 207 ? 12.026 -1.535 15.016 1.00 94.69 207 GLU A O 1
ATOM 1597 N N . VAL A 1 208 ? 10.486 0.065 15.270 1.00 95.44 208 VAL A N 1
ATOM 1598 C CA . VAL A 1 208 ? 9.973 -0.394 16.555 1.00 95.44 208 VAL A CA 1
ATOM 1599 C C . VAL A 1 208 ? 9.112 -1.642 16.342 1.00 95.44 208 VAL A C 1
ATOM 1601 O O . VAL A 1 208 ? 8.025 -1.592 15.785 1.00 95.44 208 VAL A O 1
ATOM 1604 N N . LYS A 1 209 ? 9.570 -2.780 16.870 1.00 94.62 209 LYS A N 1
ATOM 1605 C CA . LYS A 1 209 ? 8.958 -4.106 16.638 1.00 94.62 209 LYS A CA 1
ATOM 1606 C C . LYS A 1 209 ? 7.740 -4.444 17.506 1.00 94.62 209 LYS A C 1
ATOM 1608 O O . LYS A 1 209 ? 7.257 -5.571 17.468 1.00 94.62 209 LYS A O 1
ATOM 1613 N N . THR A 1 210 ? 7.292 -3.531 18.366 1.00 95.25 210 THR A N 1
ATOM 1614 C CA . THR A 1 210 ? 6.189 -3.785 19.308 1.00 95.25 210 THR A CA 1
ATOM 1615 C C . THR A 1 210 ? 5.395 -2.520 19.602 1.00 95.25 210 THR A C 1
ATOM 1617 O O . THR A 1 210 ? 5.992 -1.469 19.816 1.00 95.25 210 THR A O 1
ATOM 1620 N N . GLY A 1 211 ? 4.082 -2.657 19.785 1.00 92.38 211 GLY A N 1
ATOM 1621 C CA . GLY A 1 211 ? 3.206 -1.557 20.185 1.00 92.38 211 GLY A CA 1
ATOM 1622 C C . GLY A 1 211 ? 2.699 -0.678 19.038 1.00 92.38 211 GLY A C 1
ATOM 1623 O O . GLY A 1 211 ? 2.061 0.321 19.342 1.00 92.38 211 GLY A O 1
ATOM 1624 N N . GLY A 1 212 ? 2.947 -1.043 17.778 1.00 94.31 212 GLY A N 1
ATOM 1625 C CA . GLY A 1 212 ? 2.334 -0.434 16.594 1.00 94.31 212 GLY A CA 1
ATOM 1626 C C . GLY A 1 212 ? 1.216 -1.292 15.990 1.00 94.31 212 GLY A C 1
ATOM 1627 O O . GLY A 1 212 ? 0.731 -2.238 16.626 1.00 94.31 212 GLY A O 1
ATOM 1628 N N . ASN A 1 213 ? 0.792 -0.949 14.770 1.00 95.12 213 ASN A N 1
ATOM 1629 C CA . ASN A 1 213 ? -0.355 -1.562 14.089 1.00 95.12 213 ASN A CA 1
ATOM 1630 C C . ASN A 1 213 ? 0.025 -2.580 12.999 1.00 95.12 213 ASN A C 1
ATOM 1632 O O . ASN A 1 213 ? -0.839 -3.050 12.256 1.00 95.12 213 ASN A O 1
ATOM 1636 N N . GLY A 1 214 ? 1.301 -2.952 12.922 1.00 95.50 214 GLY A N 1
ATOM 1637 C CA . GLY A 1 214 ? 1.814 -3.942 11.986 1.00 95.50 214 GLY A CA 1
ATOM 1638 C C . GLY A 1 214 ? 1.427 -5.386 12.328 1.00 95.50 214 GLY A C 1
ATOM 1639 O O . GLY A 1 214 ? 0.920 -5.696 13.414 1.00 95.50 214 GLY A O 1
ATOM 1640 N N . LEU A 1 215 ? 1.711 -6.314 11.410 1.00 92.75 215 LEU A N 1
ATOM 1641 C CA . LEU A 1 215 ? 1.368 -7.745 11.513 1.00 92.75 215 LEU A CA 1
ATOM 1642 C C . LEU A 1 215 ? 1.738 -8.406 12.852 1.00 92.75 215 LEU A C 1
ATOM 1644 O O . LEU A 1 215 ? 0.971 -9.217 13.378 1.00 92.75 215 LEU A O 1
ATOM 1648 N N . THR A 1 216 ? 2.912 -8.075 13.391 1.00 91.62 216 THR A N 1
ATOM 1649 C CA . THR A 1 216 ? 3.440 -8.605 14.659 1.00 91.62 216 THR A CA 1
ATOM 1650 C C . THR A 1 216 ? 3.479 -7.567 15.781 1.00 91.62 216 THR A C 1
ATOM 1652 O O . THR A 1 216 ? 4.114 -7.788 16.812 1.00 91.62 216 THR A O 1
ATOM 1655 N N . GLY A 1 217 ? 2.744 -6.463 15.614 1.00 94.31 217 GLY A N 1
ATOM 1656 C CA . GLY A 1 217 ? 2.756 -5.310 16.512 1.00 94.31 217 GLY A CA 1
ATOM 1657 C C . GLY A 1 217 ? 3.869 -4.314 16.200 1.00 94.31 217 GLY A C 1
ATOM 1658 O O . GLY A 1 217 ? 4.192 -3.502 17.063 1.00 94.31 217 GLY A O 1
ATOM 1659 N N . ASN A 1 218 ? 4.472 -4.391 15.016 1.00 95.12 218 ASN A N 1
ATOM 1660 C CA . ASN A 1 218 ? 5.450 -3.417 14.560 1.00 95.12 218 ASN A CA 1
ATOM 1661 C C . ASN A 1 218 ? 4.813 -2.037 14.334 1.00 95.12 218 ASN A C 1
ATOM 1663 O O . ASN A 1 218 ? 3.608 -1.933 14.117 1.00 95.12 218 ASN A O 1
ATOM 1667 N N . ASP A 1 219 ? 5.621 -0.988 14.396 1.00 95.12 219 ASP A N 1
ATOM 1668 C CA . ASP A 1 219 ? 5.260 0.372 14.003 1.00 95.12 219 ASP A CA 1
ATOM 1669 C C . ASP A 1 219 ? 5.974 0.706 12.686 1.00 95.12 219 ASP A C 1
ATOM 1671 O O . ASP A 1 219 ? 7.080 1.249 12.696 1.00 95.12 219 ASP A O 1
ATOM 1675 N N . GLU A 1 220 ? 5.326 0.402 11.560 1.00 93.62 220 GLU A N 1
ATOM 1676 C CA . GLU A 1 220 ? 5.883 0.564 10.203 1.00 93.62 220 GLU A CA 1
ATOM 1677 C C . GLU A 1 220 ? 6.259 2.027 9.893 1.00 93.62 220 GLU A C 1
ATOM 1679 O O . GLU A 1 220 ? 7.118 2.320 9.064 1.00 93.62 220 GLU A O 1
ATOM 1684 N N . THR A 1 221 ? 5.650 2.991 10.593 1.00 92.50 221 THR A N 1
ATOM 1685 C CA . THR A 1 221 ? 5.970 4.422 10.440 1.00 92.50 221 THR A CA 1
ATOM 1686 C C . THR A 1 221 ? 7.288 4.824 11.113 1.00 92.50 221 THR A C 1
ATOM 1688 O O . THR A 1 221 ? 7.768 5.949 10.940 1.00 92.50 221 THR A O 1
ATOM 1691 N N . SER A 1 222 ? 7.860 3.928 11.923 1.00 93.25 222 SER A N 1
ATOM 1692 C CA . SER A 1 222 ? 9.084 4.161 12.688 1.00 93.25 222 SER A CA 1
ATOM 1693 C C . SER A 1 222 ? 10.356 3.679 12.007 1.00 93.25 222 SER A C 1
ATOM 1695 O O . SER A 1 222 ? 11.443 3.938 12.530 1.00 93.25 222 SER A O 1
ATOM 1697 N N . GLU A 1 223 ? 10.231 3.013 10.860 1.00 92.31 223 GLU A N 1
ATOM 1698 C CA . GLU A 1 223 ? 11.368 2.602 10.051 1.00 92.31 223 GLU A CA 1
ATOM 1699 C C . GLU A 1 223 ? 12.201 3.821 9.613 1.00 92.31 223 GLU A C 1
ATOM 1701 O O . GLU A 1 223 ? 11.690 4.868 9.204 1.00 92.31 223 GLU A O 1
ATOM 1706 N N . ASP A 1 224 ? 13.525 3.696 9.700 1.00 91.62 224 ASP A N 1
ATOM 1707 C CA . ASP A 1 224 ? 14.460 4.713 9.245 1.00 91.62 224 ASP A CA 1
ATOM 1708 C C . ASP A 1 224 ? 14.749 4.549 7.750 1.00 91.62 224 ASP A C 1
ATOM 1710 O O . ASP A 1 224 ? 15.806 4.076 7.346 1.00 91.62 224 ASP A O 1
ATOM 1714 N N . PHE A 1 225 ? 13.821 4.987 6.894 1.00 91.88 225 PHE A N 1
ATOM 1715 C CA . PHE A 1 225 ? 13.981 4.871 5.437 1.00 91.88 225 PHE A CA 1
ATOM 1716 C C . PHE A 1 225 ? 15.228 5.597 4.894 1.00 91.88 225 PHE A C 1
ATOM 1718 O O . PHE A 1 225 ? 15.804 5.202 3.878 1.00 91.88 225 PHE A O 1
ATOM 1725 N N . GLY A 1 226 ? 15.635 6.680 5.555 1.00 89.19 226 GLY A N 1
ATOM 1726 C CA . GLY A 1 226 ? 16.712 7.592 5.171 1.00 89.19 226 GLY A CA 1
ATOM 1727 C C . GLY A 1 226 ? 16.438 9.000 5.702 1.00 89.19 226 GLY A C 1
ATOM 1728 O O . GLY A 1 226 ? 15.547 9.192 6.521 1.00 89.19 226 GLY A O 1
ATOM 1729 N N . ASP A 1 227 ? 17.179 10.008 5.234 1.00 86.56 227 ASP A N 1
ATOM 1730 C CA . ASP A 1 227 ? 16.969 11.415 5.646 1.00 86.56 227 ASP A CA 1
ATOM 1731 C C . ASP A 1 227 ? 16.279 12.284 4.575 1.00 86.56 227 ASP A C 1
ATOM 1733 O O . ASP A 1 227 ? 16.072 13.496 4.735 1.00 86.56 227 ASP A O 1
ATOM 1737 N N . GLY A 1 228 ? 15.971 11.681 3.425 1.00 82.00 228 GLY A N 1
ATOM 1738 C CA . GLY A 1 228 ? 15.457 12.360 2.241 1.00 82.00 228 GLY A CA 1
ATOM 1739 C C . GLY A 1 228 ? 16.382 13.428 1.629 1.00 82.00 228 GLY A C 1
ATOM 1740 O O . GLY A 1 228 ? 15.963 14.096 0.684 1.00 82.00 228 GLY A O 1
ATOM 1741 N N . ALA A 1 229 ? 17.602 13.612 2.144 1.00 79.81 229 ALA A N 1
ATOM 1742 C CA . ALA A 1 229 ? 18.669 14.458 1.596 1.00 79.81 229 ALA A CA 1
ATOM 1743 C C . ALA A 1 229 ? 19.748 13.634 0.864 1.00 79.81 229 ALA A C 1
ATOM 1745 O O . ALA A 1 229 ? 20.719 14.187 0.344 1.00 79.81 229 ALA A O 1
ATOM 1746 N N . GLY A 1 230 ? 19.545 12.317 0.777 1.00 75.62 230 GLY A N 1
ATOM 1747 C CA . GLY A 1 230 ? 20.376 11.391 0.016 1.00 75.62 230 GLY A CA 1
ATOM 1748 C C . GLY A 1 230 ? 21.277 10.513 0.879 1.00 75.62 230 GLY A C 1
ATOM 1749 O O . GLY A 1 230 ? 22.062 9.759 0.297 1.00 75.62 230 GLY A O 1
ATOM 1750 N N . ASN A 1 231 ? 21.174 10.590 2.211 1.00 83.19 231 ASN A N 1
ATOM 1751 C CA . ASN A 1 231 ? 21.749 9.577 3.086 1.00 83.19 231 ASN A CA 1
ATOM 1752 C C . ASN A 1 231 ? 20.770 8.406 3.180 1.00 83.19 231 ASN A C 1
ATOM 1754 O O . ASN A 1 231 ? 19.577 8.597 3.432 1.00 83.19 231 ASN A O 1
ATOM 1758 N N . ALA A 1 232 ? 21.296 7.209 2.938 1.00 83.19 232 ALA A N 1
ATOM 1759 C CA . ALA A 1 232 ? 20.528 5.981 3.004 1.00 83.19 232 ALA A CA 1
ATOM 1760 C C . ALA A 1 232 ? 20.180 5.634 4.455 1.00 83.19 232 ALA A C 1
ATOM 1762 O O . ALA A 1 232 ? 20.982 5.864 5.366 1.00 83.19 232 ALA A O 1
ATOM 1763 N N . GLY A 1 233 ? 18.992 5.074 4.629 1.00 90.44 233 GLY A N 1
ATOM 1764 C CA . GLY A 1 233 ? 18.623 4.278 5.789 1.00 90.44 233 GLY A CA 1
ATOM 1765 C C . GLY A 1 233 ? 18.384 2.856 5.305 1.00 90.44 233 GLY A C 1
ATOM 1766 O O . GLY A 1 233 ? 19.252 2.275 4.648 1.00 90.44 233 GLY A O 1
ATOM 1767 N N . THR A 1 234 ? 17.187 2.327 5.521 1.00 93.00 234 THR A N 1
ATOM 1768 C CA . THR A 1 234 ? 16.784 1.046 4.931 1.00 93.00 234 THR A CA 1
ATOM 1769 C C . THR A 1 234 ? 16.558 1.112 3.418 1.00 93.00 234 THR A C 1
ATOM 1771 O O . THR A 1 234 ? 16.593 0.077 2.747 1.00 93.00 234 THR A O 1
ATOM 1774 N N . PHE A 1 235 ? 16.427 2.321 2.854 1.00 91.31 235 PHE A N 1
ATOM 1775 C CA . PHE A 1 235 ? 16.366 2.584 1.415 1.00 91.31 235 PHE A CA 1
ATOM 1776 C C . PHE A 1 235 ? 17.539 3.451 0.923 1.00 91.31 235 PHE A C 1
ATOM 1778 O O . PHE A 1 235 ? 18.039 4.325 1.631 1.00 91.31 235 PHE A O 1
ATOM 1785 N N . ASP A 1 236 ? 17.935 3.247 -0.336 1.00 87.56 236 ASP A N 1
ATOM 1786 C CA . ASP A 1 236 ? 18.933 4.030 -1.080 1.00 87.56 236 ASP A CA 1
ATOM 1787 C C . ASP A 1 236 ? 18.390 4.415 -2.469 1.00 87.56 236 ASP A C 1
ATOM 1789 O O . ASP A 1 236 ? 17.668 3.647 -3.101 1.00 87.56 236 ASP A O 1
ATOM 1793 N N . SER A 1 237 ? 18.744 5.597 -2.970 1.00 85.00 237 SER A N 1
ATOM 1794 C CA . SER A 1 237 ? 18.382 6.083 -4.308 1.00 85.00 237 SER A CA 1
ATOM 1795 C C . SER A 1 237 ? 19.498 5.918 -5.350 1.00 85.00 237 SER A C 1
ATOM 1797 O O . SER A 1 237 ? 19.276 6.136 -6.539 1.00 85.00 237 SER A O 1
ATOM 1799 N N . THR A 1 238 ? 20.702 5.507 -4.932 1.00 78.69 238 THR A N 1
ATOM 1800 C CA . THR A 1 238 ? 21.859 5.336 -5.830 1.00 78.69 238 THR A CA 1
ATOM 1801 C C . THR A 1 238 ? 21.933 3.967 -6.502 1.00 78.69 238 THR A C 1
ATOM 1803 O O . THR A 1 238 ? 22.713 3.769 -7.440 1.00 78.69 238 THR A O 1
ATOM 1806 N N . ALA A 1 239 ? 21.118 3.018 -6.047 1.00 71.75 239 ALA A N 1
ATOM 1807 C CA . ALA A 1 239 ? 21.069 1.680 -6.605 1.00 71.75 239 ALA A CA 1
ATOM 1808 C C . ALA A 1 239 ? 20.453 1.687 -8.013 1.00 71.75 239 ALA A C 1
ATOM 1810 O O . ALA A 1 239 ? 19.503 2.407 -8.321 1.00 71.75 239 ALA A O 1
ATOM 1811 N N . THR A 1 240 ? 20.997 0.850 -8.898 1.00 77.00 240 THR A N 1
ATOM 1812 C CA . THR A 1 240 ? 20.419 0.672 -10.234 1.00 77.00 240 THR A CA 1
ATOM 1813 C C . THR A 1 240 ? 19.091 -0.064 -10.104 1.00 77.00 240 THR A C 1
ATOM 1815 O O . THR A 1 240 ? 19.050 -1.141 -9.507 1.00 77.00 240 THR A O 1
ATOM 1818 N N . ALA A 1 241 ? 18.026 0.484 -10.696 1.00 74.81 241 ALA A N 1
ATOM 1819 C CA . ALA A 1 241 ? 16.737 -0.190 -10.762 1.00 74.81 241 ALA A CA 1
ATOM 1820 C C . ALA A 1 241 ? 16.912 -1.570 -11.406 1.00 74.81 241 ALA A C 1
ATOM 1822 O O . ALA A 1 241 ? 17.331 -1.682 -12.560 1.00 74.81 241 ALA A O 1
ATOM 1823 N N . THR A 1 242 ? 16.570 -2.620 -10.665 1.00 79.50 242 THR A N 1
ATOM 1824 C CA . THR A 1 242 ? 16.613 -4.003 -11.155 1.00 79.50 242 THR A CA 1
ATOM 1825 C C . THR A 1 242 ? 15.270 -4.677 -10.895 1.00 79.50 242 THR A C 1
ATOM 1827 O O . THR A 1 242 ? 15.140 -5.522 -10.008 1.00 79.50 242 THR A O 1
ATOM 1830 N N . PRO A 1 243 ? 14.215 -4.248 -11.613 1.00 81.38 243 PRO A N 1
ATOM 1831 C CA . PRO A 1 243 ? 12.873 -4.722 -11.330 1.00 81.38 243 PRO A CA 1
ATOM 1832 C C . PRO A 1 243 ? 12.784 -6.246 -11.458 1.00 81.38 243 PRO A C 1
ATOM 1834 O O . PRO A 1 243 ? 13.173 -6.817 -12.477 1.00 81.38 243 PRO A O 1
ATOM 1837 N N . GLY A 1 244 ? 12.264 -6.900 -10.419 1.00 81.38 244 GLY A N 1
ATOM 1838 C CA . GLY A 1 244 ? 12.081 -8.353 -10.394 1.00 81.38 244 GLY A CA 1
ATOM 1839 C C . GLY A 1 244 ? 13.286 -9.159 -9.909 1.00 81.38 244 GLY A C 1
ATOM 1840 O O . GLY A 1 244 ? 13.231 -10.385 -9.957 1.00 81.38 244 GLY A O 1
ATOM 1841 N N . THR A 1 245 ? 14.353 -8.519 -9.420 1.00 81.75 245 THR A N 1
ATOM 1842 C CA . THR A 1 245 ? 15.509 -9.212 -8.828 1.00 81.75 245 THR A CA 1
ATOM 1843 C C . THR A 1 245 ? 15.917 -8.586 -7.499 1.00 81.75 245 THR A C 1
ATOM 1845 O O . THR A 1 245 ? 15.915 -7.364 -7.377 1.00 81.75 245 THR A O 1
ATOM 1848 N N . LEU A 1 246 ? 16.302 -9.413 -6.521 1.00 74.69 246 LEU A N 1
ATOM 1849 C CA . LEU A 1 246 ? 16.997 -8.947 -5.316 1.00 74.69 246 LEU A CA 1
ATOM 1850 C C . LEU A 1 246 ? 18.454 -8.626 -5.674 1.00 74.69 246 LEU A C 1
ATOM 1852 O O . LEU A 1 246 ? 19.073 -9.388 -6.424 1.00 74.69 246 LEU A O 1
ATOM 1856 N N . GLN A 1 247 ? 18.976 -7.516 -5.151 1.00 62.47 247 GLN A N 1
ATOM 1857 C CA . GLN A 1 247 ? 20.409 -7.203 -5.179 1.00 62.47 247 GLN A CA 1
ATOM 1858 C C . GLN A 1 247 ? 21.099 -7.717 -3.921 1.00 62.47 247 GLN A C 1
ATOM 1860 O O . GLN A 1 247 ? 20.458 -7.685 -2.847 1.00 62.47 247 GLN A O 1
#

Foldseek 3Di:
DKKKWQDDPPAPALQDLFQVLQQDSNADAQPDQDQIFIWAADPPDDADVQFAAFEAQEQVVVCVVPVAGGCAYLDDPDDDPHHHTFGANRDRLDRDTHSHHHHPNHDDDQAKIKMWMWDDPQADQGIATAAMAIHHAADNRHFDDWQDPPDPDRRHHPQWGDGSRYDDRDTDGFFGADDRVQLRQQHAADDPPQPDKDQPDPVLAQWAQARGRHPRRTRNSNRRQDRNPQGGGRIHRPDDDDHRHDD

Secondary structure (DSSP, 8-state):
-EEEE--B-TTTT--BGGGGGGTSSSS--TTS--SS-EEEPPTT----TT----EEEEHHHHHHHHSS--SEEEE-SS--SPEEPEEE---TT---EES-PPPTT----TT-EEEEEEE--SS-SS-EEEEEEEES---SSS------TT--STT----EE--TTSSS---EEPPP---HHHHHHS-B---TT----EE--SS-TT-B-SSSSBTTS-BGGG---B-SSS-BSSEESSSPP-TT---

Radius of gyration: 17.41 Å; chains: 1; bounding box: 43×37×44 Å

pLDDT: mean 89.0, std 8.74, range [60.0, 98.19]

Sequence (247 aa):
NYYLTDYTDDPTNGNFYWKIPRGDQFGPAASTSSADFVVRFPAGAQIQPGEVITVAIDGVGYQAAYAVDATYCMRNPGATASIQMRSWDGVVTQVAFTQTPISNNAGLTNNGEFVCLYTWDGTADLVQDVDLLNYGTSTLTNTSIDKSPNQTAPGAPDVRIDSLFDADNVQSTYQPEKDDLFQFNNRAPRRANELCVVRVDFTEGQEVKTGGNGLTGNDETSEDFGDGAGNAGTFDSTATATPGTLQ